Protein AF-A0A7W1BZB3-F1 (afdb_monomer_lite)

pLDDT: mean 74.87, std 19.39, range [38.53, 97.62]

Structure (mmCIF, N/CA/C/O backbone):
data_AF-A0A7W1BZB3-F1
#
_entry.id   AF-A0A7W1BZB3-F1
#
loop_
_atom_site.group_PDB
_atom_site.id
_atom_site.type_symbol
_atom_site.label_atom_id
_atom_site.label_alt_id
_atom_site.label_comp_id
_atom_site.label_asym_id
_atom_site.label_entity_id
_atom_site.label_seq_id
_atom_site.pdbx_PDB_ins_code
_atom_site.Cartn_x
_atom_site.Cartn_y
_atom_site.Cartn_z
_atom_site.occupancy
_atom_site.B_iso_or_equiv
_atom_site.auth_seq_id
_atom_site.auth_comp_id
_atom_site.auth_asym_id
_atom_site.auth_atom_id
_atom_site.pdbx_PDB_model_num
ATOM 1 N N . VAL A 1 1 ? 33.744 -2.478 -27.619 1.00 53.97 1 VAL A N 1
ATOM 2 C CA . VAL A 1 1 ? 32.629 -2.899 -26.740 1.00 53.97 1 VAL A CA 1
ATOM 3 C C . VAL A 1 1 ? 31.346 -2.553 -27.474 1.00 53.97 1 VAL A C 1
ATOM 5 O O . VAL A 1 1 ? 31.198 -1.398 -27.852 1.00 53.97 1 VAL A O 1
ATOM 8 N N . LYS A 1 2 ? 30.511 -3.540 -27.827 1.00 52.00 2 LYS A N 1
ATOM 9 C CA . LYS A 1 2 ? 29.221 -3.265 -28.475 1.00 52.00 2 LYS A CA 1
ATOM 10 C C . LYS A 1 2 ? 28.317 -2.643 -27.417 1.00 52.00 2 LYS A C 1
ATOM 12 O O . LYS A 1 2 ? 27.997 -3.303 -26.436 1.00 52.00 2 LYS A O 1
ATOM 17 N N . TRP A 1 3 ? 27.974 -1.378 -27.610 1.00 58.66 3 TRP A N 1
ATOM 18 C CA . TRP A 1 3 ? 26.880 -0.719 -26.915 1.00 58.66 3 TRP A CA 1
ATOM 19 C C . TRP A 1 3 ? 25.605 -1.474 -27.296 1.00 58.66 3 TRP A C 1
ATOM 21 O O . TRP A 1 3 ? 25.099 -1.321 -28.402 1.00 58.66 3 TRP A O 1
ATOM 31 N N . SER A 1 4 ? 25.190 -2.413 -26.449 1.00 69.69 4 SER A N 1
ATOM 32 C CA . SER A 1 4 ? 23.872 -3.029 -26.552 1.00 69.69 4 SER A CA 1
ATOM 33 C C . SER A 1 4 ? 22.880 -2.031 -25.967 1.00 69.69 4 SER A C 1
ATOM 35 O O . SER A 1 4 ? 23.115 -1.494 -24.885 1.00 69.69 4 SER A O 1
ATOM 37 N N . GLU A 1 5 ? 21.799 -1.764 -26.693 1.00 63.75 5 GLU A N 1
ATOM 38 C CA . GLU A 1 5 ? 20.708 -0.894 -26.237 1.00 63.75 5 GLU A CA 1
ATOM 39 C C . GLU A 1 5 ? 20.046 -1.428 -24.947 1.00 63.75 5 GLU A C 1
ATOM 41 O O . GLU A 1 5 ? 19.456 -0.657 -24.197 1.00 63.75 5 GLU A O 1
ATOM 46 N N . ASP A 1 6 ? 20.263 -2.708 -24.616 1.00 63.97 6 ASP A N 1
ATOM 47 C CA . ASP A 1 6 ? 19.769 -3.379 -23.407 1.00 63.97 6 ASP A CA 1
ATOM 48 C C . ASP A 1 6 ? 20.689 -3.216 -22.179 1.00 63.97 6 ASP A C 1
ATOM 50 O O . ASP A 1 6 ? 20.431 -3.790 -21.122 1.00 63.97 6 ASP A O 1
ATOM 54 N N . ALA A 1 7 ? 21.783 -2.452 -22.285 1.00 60.06 7 ALA A N 1
ATOM 55 C CA . ALA A 1 7 ? 22.755 -2.284 -21.198 1.00 60.06 7 ALA A CA 1
ATOM 56 C C . ALA A 1 7 ? 22.357 -1.224 -20.148 1.00 60.06 7 ALA A C 1
ATOM 58 O O . ALA A 1 7 ? 23.114 -0.980 -19.206 1.00 60.06 7 ALA A O 1
ATOM 59 N N . ALA A 1 8 ? 21.203 -0.569 -20.302 1.00 70.31 8 ALA A N 1
ATOM 60 C CA . ALA A 1 8 ? 20.703 0.374 -19.310 1.00 70.31 8 ALA A CA 1
ATOM 61 C C . ALA A 1 8 ? 20.127 -0.390 -18.105 1.00 70.31 8 ALA A C 1
ATOM 63 O O . ALA A 1 8 ? 19.020 -0.922 -18.166 1.00 70.31 8 ALA A O 1
ATOM 64 N N . ASP A 1 9 ? 20.877 -0.440 -17.001 1.00 75.12 9 ASP A N 1
ATOM 65 C CA . ASP A 1 9 ? 20.402 -1.020 -15.742 1.00 75.12 9 ASP A CA 1
ATOM 66 C C . ASP A 1 9 ? 19.307 -0.129 -15.132 1.00 75.12 9 ASP A C 1
ATOM 68 O O . ASP A 1 9 ? 19.568 0.913 -14.524 1.00 75.12 9 ASP A O 1
ATOM 72 N N . ILE A 1 10 ? 18.047 -0.512 -15.352 1.00 81.69 10 ILE A N 1
ATOM 73 C CA . ILE A 1 10 ? 16.889 0.172 -14.776 1.00 81.69 10 ILE A CA 1
ATOM 74 C C . ILE A 1 10 ? 16.695 -0.345 -13.352 1.00 81.69 10 ILE A C 1
ATOM 76 O O . ILE A 1 10 ? 15.939 -1.283 -13.087 1.00 81.69 10 ILE A O 1
ATOM 80 N N . THR A 1 11 ? 17.373 0.316 -12.420 1.00 84.38 11 THR A N 1
ATOM 81 C CA . THR A 1 11 ? 17.307 -0.006 -10.992 1.00 84.38 11 THR A CA 1
ATOM 82 C C . THR A 1 11 ? 16.070 0.558 -10.311 1.00 84.38 11 THR A C 1
ATOM 84 O O . THR A 1 11 ? 15.669 0.049 -9.277 1.00 84.38 11 THR A O 1
ATOM 87 N N . ASN A 1 12 ? 15.419 1.579 -10.865 1.00 89.44 12 ASN A N 1
ATOM 88 C CA . ASN A 1 12 ? 14.250 2.198 -10.245 1.00 89.44 12 ASN A CA 1
ATOM 89 C C . ASN A 1 12 ? 12.953 1.511 -10.705 1.00 89.44 12 ASN A C 1
ATOM 91 O O . ASN A 1 12 ? 12.671 1.404 -11.902 1.00 89.44 12 ASN A O 1
ATOM 95 N N . GLY A 1 13 ? 12.132 1.076 -9.745 1.00 87.50 13 GLY A N 1
ATOM 96 C CA . GLY A 1 13 ? 10.881 0.372 -10.020 1.00 87.50 13 GLY A CA 1
ATOM 97 C C . GLY A 1 13 ? 9.872 1.207 -10.813 1.00 87.50 13 GLY A C 1
ATOM 98 O O . GLY A 1 13 ? 9.267 0.701 -11.754 1.00 87.50 13 GLY A O 1
ATOM 99 N N . TYR A 1 14 ? 9.735 2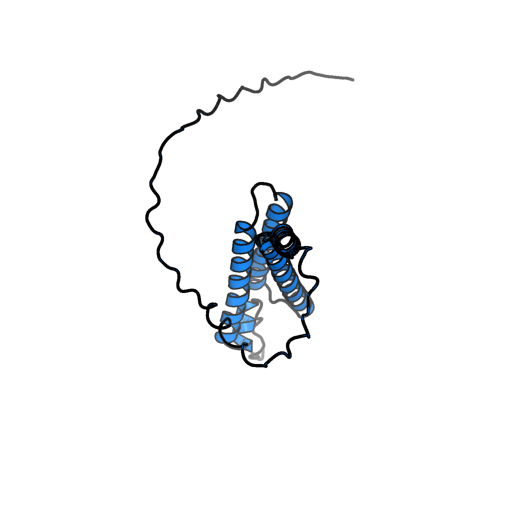.499 -10.503 1.00 90.50 14 TYR A N 1
ATOM 100 C CA . TYR A 1 14 ? 8.825 3.406 -11.216 1.00 90.50 14 TYR A CA 1
ATOM 101 C C . TYR A 1 14 ? 9.243 3.608 -12.675 1.00 90.50 14 TYR A C 1
ATOM 103 O O . TYR A 1 14 ? 8.406 3.532 -13.574 1.00 90.50 14 TYR A O 1
ATOM 111 N N . LEU A 1 15 ? 10.542 3.793 -12.921 1.00 90.44 15 LEU A N 1
ATOM 112 C CA . LEU A 1 15 ? 11.098 3.873 -14.274 1.00 90.44 15 LEU A CA 1
ATOM 113 C C . LEU A 1 15 ? 10.890 2.563 -15.042 1.00 90.44 15 LEU A C 1
ATOM 115 O O . LEU A 1 15 ? 10.523 2.604 -16.213 1.00 90.44 15 LEU A O 1
ATOM 119 N N . SER A 1 16 ? 11.028 1.409 -14.381 1.00 90.00 16 SER A N 1
ATOM 120 C CA . SER A 1 16 ? 10.747 0.113 -15.008 1.00 90.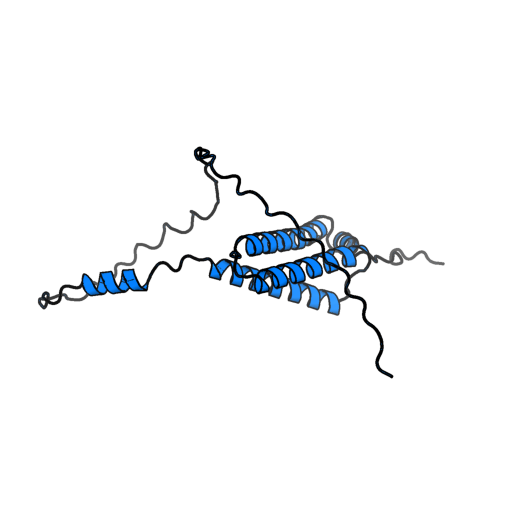00 16 SER A CA 1
ATOM 121 C C . SER A 1 16 ? 9.290 -0.008 -15.464 1.00 90.00 16 SER A C 1
ATOM 123 O O . SER A 1 16 ? 9.049 -0.545 -16.542 1.00 90.00 16 SER A O 1
ATOM 125 N N . PHE A 1 17 ? 8.321 0.501 -14.695 1.00 91.00 17 PHE A N 1
ATOM 126 C CA . PHE A 1 17 ? 6.920 0.556 -15.136 1.00 91.00 17 PHE A CA 1
ATOM 127 C C . PHE A 1 17 ? 6.719 1.532 -16.301 1.00 91.00 17 PHE A C 1
ATOM 129 O O . PHE A 1 17 ? 5.949 1.242 -17.216 1.00 91.00 17 PHE A O 1
ATOM 136 N N . GLY A 1 18 ? 7.448 2.652 -16.301 1.00 91.31 18 GLY A N 1
ATOM 137 C CA . GLY A 1 18 ? 7.464 3.609 -17.406 1.00 91.31 18 GLY A CA 1
ATOM 138 C C . GLY A 1 18 ? 7.993 3.013 -18.713 1.00 91.31 18 GLY A C 1
ATOM 139 O O . GLY A 1 18 ? 7.435 3.280 -19.771 1.00 91.31 18 GLY A O 1
ATOM 140 N N . VAL A 1 19 ? 9.022 2.167 -18.655 1.00 91.12 19 VAL A N 1
ATOM 141 C CA . VAL A 1 19 ? 9.561 1.487 -19.844 1.00 91.12 19 VAL A CA 1
ATOM 142 C C . VAL A 1 19 ? 8.650 0.347 -20.303 1.00 91.12 19 VAL A C 1
ATOM 144 O O . VAL A 1 19 ? 8.433 0.189 -21.499 1.00 91.12 19 VAL A O 1
ATOM 147 N N . LEU A 1 20 ? 8.071 -0.415 -19.369 1.00 89.56 20 LEU A N 1
ATOM 148 C CA . LEU A 1 20 ? 7.228 -1.568 -19.701 1.00 89.56 20 LEU A CA 1
ATOM 149 C C . LEU A 1 20 ? 5.863 -1.175 -20.291 1.00 89.56 20 LEU A C 1
ATOM 151 O O . LEU A 1 20 ? 5.370 -1.848 -21.190 1.00 89.56 20 LEU A O 1
ATOM 155 N N . GLY A 1 21 ? 5.230 -0.120 -19.771 1.00 90.00 21 GLY A N 1
ATOM 156 C CA . GLY A 1 21 ? 3.858 0.257 -20.138 1.00 90.00 21 GLY A CA 1
ATOM 157 C C . GLY A 1 21 ? 3.632 1.757 -20.306 1.00 90.00 21 GLY A C 1
ATOM 158 O O . GLY A 1 21 ? 2.485 2.208 -20.329 1.00 90.00 21 GLY A O 1
ATOM 159 N N . GLY A 1 22 ? 4.704 2.543 -20.405 1.00 94.31 22 GLY A N 1
ATOM 160 C CA . GLY A 1 22 ? 4.626 3.989 -20.565 1.00 94.31 22 GLY A CA 1
ATOM 161 C C . GLY A 1 22 ? 4.181 4.729 -19.302 1.00 94.31 22 GLY A C 1
ATOM 162 O O . GLY A 1 22 ? 4.030 4.176 -18.208 1.00 94.31 22 GLY A O 1
ATOM 163 N N . LEU A 1 23 ? 3.915 6.024 -19.482 1.00 94.19 23 LEU A N 1
ATOM 164 C CA . LEU A 1 23 ? 3.376 6.885 -18.428 1.00 94.19 23 LEU A CA 1
ATOM 165 C C . LEU A 1 23 ? 2.059 6.374 -17.815 1.00 94.19 23 LEU A C 1
ATOM 167 O O . LEU A 1 23 ? 1.940 6.479 -16.595 1.00 94.19 23 LEU A O 1
ATOM 171 N N . PRO A 1 24 ? 1.088 5.809 -18.567 1.00 96.12 24 PRO A N 1
ATOM 172 C CA . PRO A 1 24 ? -0.157 5.335 -17.968 1.00 96.12 24 PRO A CA 1
ATOM 173 C C . PRO A 1 24 ? 0.074 4.268 -16.895 1.00 96.12 24 PRO A C 1
ATOM 175 O O . PRO A 1 24 ? -0.437 4.412 -15.789 1.00 96.12 24 PRO A O 1
ATOM 178 N N . LEU A 1 25 ? 0.903 3.253 -17.177 1.00 93.81 25 LEU A N 1
ATOM 179 C CA . LEU A 1 25 ? 1.191 2.186 -16.216 1.00 93.81 25 LEU A CA 1
ATOM 180 C C . LEU A 1 25 ? 1.879 2.732 -14.959 1.00 93.81 25 LEU A C 1
ATOM 182 O O . LEU A 1 25 ? 1.488 2.403 -13.838 1.00 93.81 25 LEU A O 1
ATOM 186 N N . MET A 1 26 ? 2.866 3.611 -15.143 1.00 93.62 26 MET A N 1
ATOM 187 C CA . MET A 1 26 ? 3.574 4.254 -14.037 1.00 93.62 26 MET A CA 1
ATOM 188 C C . MET A 1 26 ? 2.624 5.087 -13.161 1.00 93.62 26 MET A C 1
ATOM 190 O O . MET A 1 26 ? 2.660 4.987 -11.934 1.00 93.62 26 MET A O 1
ATOM 194 N N . LEU A 1 27 ? 1.742 5.883 -13.773 1.00 96.12 27 LEU A N 1
ATOM 195 C CA . LEU A 1 27 ? 0.775 6.708 -13.048 1.00 96.12 27 LEU A CA 1
ATOM 196 C C . LEU A 1 27 ? -0.285 5.865 -12.338 1.00 96.12 27 LEU A C 1
ATOM 198 O O . LEU A 1 27 ? -0.634 6.179 -11.202 1.00 96.12 27 LEU A O 1
ATOM 202 N N . THR A 1 28 ? -0.766 4.779 -12.949 1.00 96.38 28 THR A N 1
ATOM 203 C CA . THR A 1 28 ? -1.675 3.834 -12.287 1.00 96.38 28 THR A CA 1
ATOM 204 C C . THR A 1 28 ? -1.019 3.226 -11.053 1.00 96.38 28 THR A C 1
ATOM 206 O O . THR A 1 28 ? -1.646 3.177 -9.997 1.00 96.38 28 THR A O 1
ATOM 209 N N . PHE A 1 29 ? 0.252 2.832 -11.143 1.00 93.31 29 PHE A N 1
ATOM 210 C CA . PHE A 1 29 ? 0.987 2.285 -10.006 1.00 93.31 29 PHE A CA 1
ATOM 211 C C . PHE A 1 29 ? 1.132 3.296 -8.856 1.00 93.31 29 PHE A C 1
ATOM 213 O O . PHE A 1 29 ? 0.815 2.990 -7.705 1.00 93.31 29 PHE A O 1
ATOM 220 N N . ILE A 1 30 ? 1.515 4.539 -9.165 1.00 95.38 30 ILE A N 1
ATOM 221 C CA . ILE A 1 30 ? 1.554 5.638 -8.183 1.00 95.38 30 ILE A CA 1
ATOM 222 C C . ILE A 1 30 ? 0.154 5.896 -7.599 1.00 95.38 30 ILE A C 1
ATOM 224 O O . ILE A 1 30 ? -0.001 6.132 -6.396 1.00 95.38 30 ILE A O 1
ATOM 228 N N . GLY A 1 31 ? -0.882 5.805 -8.433 1.00 97.38 31 GLY A N 1
ATOM 229 C CA . GLY A 1 31 ? -2.281 5.900 -8.034 1.00 97.38 31 GLY A CA 1
ATOM 230 C C . GLY A 1 31 ? -2.673 4.836 -7.010 1.00 97.38 31 GLY A C 1
ATOM 231 O O . GLY A 1 31 ? -3.280 5.180 -5.999 1.00 97.38 31 GLY A O 1
ATOM 232 N N . ILE A 1 32 ? -2.270 3.576 -7.204 1.00 96.25 32 ILE A N 1
ATOM 233 C CA . ILE A 1 32 ? -2.528 2.473 -6.261 1.00 96.25 32 ILE A CA 1
ATOM 234 C C . ILE A 1 32 ? -1.917 2.773 -4.888 1.00 96.25 32 ILE A C 1
ATOM 236 O O . ILE A 1 32 ? -2.602 2.653 -3.868 1.00 96.25 32 ILE A O 1
ATOM 240 N N . ILE A 1 33 ? -0.659 3.223 -4.844 1.00 95.69 33 ILE A N 1
ATOM 241 C CA . ILE A 1 33 ? 0.009 3.603 -3.588 1.00 95.69 33 ILE A CA 1
ATOM 242 C C . ILE A 1 33 ? -0.744 4.764 -2.920 1.00 95.69 33 ILE A C 1
ATOM 244 O O . ILE A 1 33 ? -1.059 4.712 -1.730 1.00 95.69 33 ILE A O 1
ATOM 248 N N . THR A 1 34 ? -1.104 5.787 -3.696 1.00 97.50 34 THR A N 1
ATOM 249 C CA . THR A 1 34 ? -1.826 6.970 -3.202 1.00 97.50 34 THR A CA 1
ATOM 250 C C . THR A 1 34 ? -3.202 6.605 -2.638 1.00 97.50 34 THR A C 1
ATOM 252 O O . THR A 1 34 ? -3.585 7.068 -1.563 1.00 97.50 34 THR A O 1
ATOM 255 N N . ILE A 1 35 ? -3.953 5.750 -3.335 1.00 97.25 35 ILE A N 1
ATOM 256 C CA . ILE A 1 35 ? -5.259 5.249 -2.894 1.00 97.25 35 ILE A CA 1
ATOM 257 C C . ILE A 1 35 ? -5.105 4.432 -1.607 1.00 97.25 35 ILE A C 1
ATOM 259 O O . ILE A 1 35 ? -5.889 4.619 -0.677 1.00 97.25 35 ILE A O 1
ATOM 263 N N . SER A 1 36 ? -4.061 3.611 -1.496 1.00 96.62 36 SER A N 1
ATOM 264 C CA . SER A 1 36 ? -3.779 2.822 -0.290 1.00 96.62 36 SER A CA 1
ATOM 265 C C . SER A 1 36 ? -3.553 3.714 0.937 1.00 96.62 36 SER A C 1
ATOM 267 O O . SER A 1 36 ? -4.179 3.498 1.975 1.00 96.62 36 SER A O 1
ATOM 269 N N . PHE A 1 37 ? -2.770 4.794 0.806 1.00 96.94 37 PHE A N 1
ATOM 270 C CA . PHE A 1 37 ? -2.628 5.794 1.875 1.00 96.94 37 PHE A CA 1
ATOM 271 C C . PHE A 1 37 ? -3.954 6.477 2.227 1.00 96.94 37 PHE A C 1
ATOM 273 O O . PHE A 1 37 ? -4.230 6.725 3.401 1.00 96.94 37 PHE A O 1
ATOM 280 N N . ARG A 1 38 ? -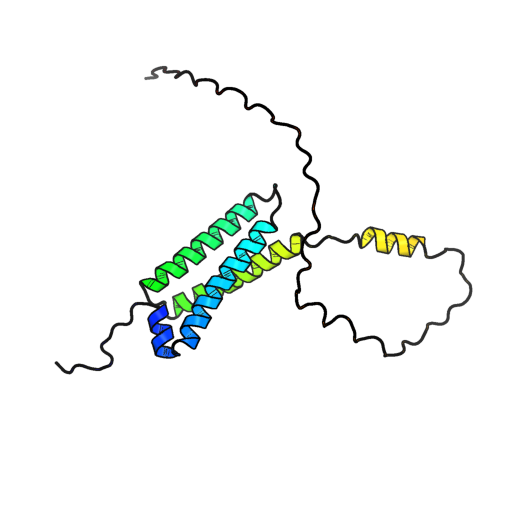4.808 6.760 1.236 1.00 96.06 38 ARG A N 1
ATOM 281 C CA . ARG A 1 38 ? -6.140 7.334 1.485 1.00 96.06 38 ARG A CA 1
ATOM 282 C C . ARG A 1 38 ? -7.038 6.378 2.265 1.00 96.06 38 ARG A C 1
ATOM 284 O O . ARG A 1 38 ? -7.733 6.832 3.171 1.00 96.06 38 ARG A O 1
ATOM 291 N N . HIS A 1 39 ? -7.037 5.087 1.937 1.00 95.25 39 HIS A N 1
ATOM 292 C CA . HIS A 1 39 ? -7.787 4.081 2.694 1.00 95.25 39 HIS A CA 1
ATOM 293 C C . HIS A 1 39 ? -7.290 3.984 4.129 1.00 95.25 39 HIS A C 1
ATOM 295 O O . HIS A 1 39 ? -8.104 4.011 5.048 1.00 95.25 39 HIS A O 1
ATOM 301 N N . LEU A 1 40 ? -5.973 3.984 4.323 1.00 96.06 40 LEU A N 1
ATOM 302 C CA . LEU A 1 40 ? -5.372 3.948 5.647 1.00 96.06 40 LEU A CA 1
ATOM 303 C C . LEU A 1 40 ? -5.740 5.184 6.483 1.00 96.06 40 LEU A C 1
ATOM 305 O O . LEU A 1 40 ? -6.126 5.061 7.640 1.00 96.06 40 LEU A O 1
ATOM 309 N N . ALA A 1 41 ? -5.702 6.376 5.882 1.00 94.50 41 ALA A N 1
ATOM 310 C CA . ALA A 1 41 ? -6.097 7.615 6.547 1.00 94.50 41 ALA A CA 1
ATOM 311 C C . ALA A 1 41 ? -7.594 7.647 6.898 1.00 94.50 41 ALA A C 1
ATOM 313 O O . ALA A 1 41 ? -7.974 8.208 7.924 1.00 94.50 41 ALA A O 1
ATOM 314 N N . ARG A 1 42 ? -8.457 7.062 6.056 1.00 93.50 42 ARG A N 1
ATOM 315 C CA . ARG A 1 42 ? -9.888 6.909 6.359 1.00 93.50 42 ARG A CA 1
ATOM 316 C C . ARG A 1 42 ? -10.105 5.923 7.498 1.00 93.50 42 ARG A C 1
ATOM 318 O O . ARG A 1 42 ? -10.809 6.272 8.434 1.00 93.50 42 ARG A O 1
ATOM 325 N N . ALA A 1 43 ? -9.457 4.760 7.445 1.00 92.94 43 ALA A N 1
ATOM 326 C CA . ALA A 1 43 ? -9.507 3.773 8.513 1.00 92.94 43 ALA A CA 1
ATOM 327 C C . ALA A 1 43 ? -9.046 4.391 9.839 1.00 92.94 43 ALA A C 1
ATOM 329 O O . ALA A 1 43 ? -9.772 4.311 10.813 1.00 92.94 43 ALA A O 1
ATOM 330 N N . TYR A 1 44 ? -7.930 5.128 9.859 1.00 93.62 44 TYR A N 1
ATOM 331 C CA . TYR A 1 44 ? -7.455 5.823 11.061 1.00 93.62 44 TYR A CA 1
ATOM 332 C C . TYR A 1 44 ? -8.488 6.791 11.659 1.00 93.62 44 TYR A C 1
ATOM 334 O O . TYR A 1 44 ? -8.629 6.869 12.873 1.00 93.62 44 TYR A O 1
ATOM 342 N N . LYS A 1 45 ? -9.222 7.530 10.816 1.00 91.50 45 LYS A N 1
ATOM 343 C CA . LYS A 1 45 ? -10.276 8.460 11.265 1.00 91.50 45 LYS A CA 1
ATOM 344 C C . LYS A 1 45 ? -11.504 7.754 11.834 1.00 91.50 45 LYS A C 1
ATOM 346 O O . LYS A 1 45 ? -12.232 8.374 12.598 1.00 91.50 45 LYS A O 1
ATOM 351 N N . CYS A 1 46 ? -11.735 6.510 11.428 1.00 90.31 46 CYS A N 1
ATOM 352 C CA . CYS A 1 46 ? -12.791 5.661 11.960 1.00 90.31 46 CYS A CA 1
ATOM 353 C C . CYS A 1 46 ? -12.443 5.106 13.347 1.00 90.31 46 CYS A C 1
ATOM 355 O O . CYS A 1 46 ? -13.337 4.643 14.026 1.00 90.31 46 CYS A O 1
ATOM 357 N N . LEU A 1 47 ? -11.185 5.142 13.798 1.00 90.31 47 LEU A N 1
ATOM 358 C CA . LEU A 1 47 ? -10.847 4.596 15.112 1.00 90.31 47 LEU A CA 1
ATOM 359 C C . LEU A 1 47 ? -11.273 5.537 16.241 1.00 90.31 47 LEU A C 1
ATOM 361 O O . LEU A 1 47 ? -10.945 6.729 16.242 1.00 90.31 47 LEU A O 1
ATOM 365 N N . GLY A 1 48 ? -11.934 4.968 17.247 1.00 85.94 48 GLY A N 1
ATOM 366 C CA . GLY A 1 48 ? -12.363 5.682 18.438 1.00 85.94 48 GLY A CA 1
ATOM 367 C C . GLY A 1 48 ? -11.205 6.070 19.364 1.00 85.94 48 GLY A C 1
ATOM 368 O O . GLY A 1 48 ? -10.030 5.742 19.168 1.00 85.94 48 GLY A O 1
ATOM 369 N N . HIS A 1 49 ? -11.532 6.774 20.450 1.00 77.06 49 HIS A N 1
ATOM 370 C CA . HIS A 1 49 ? -10.532 7.198 21.438 1.00 77.06 49 HIS A CA 1
ATOM 371 C C . HIS A 1 49 ? -9.883 6.024 22.195 1.00 77.06 49 HIS A C 1
ATOM 373 O O . HIS A 1 49 ? -8.779 6.192 22.697 1.00 77.06 49 HIS A O 1
ATOM 379 N N . PHE A 1 50 ? -10.522 4.850 22.241 1.00 74.31 50 PHE A N 1
ATOM 380 C CA . PHE A 1 50 ? -10.065 3.691 23.019 1.00 74.31 50 PHE A CA 1
ATOM 381 C C . PHE A 1 50 ? -9.315 2.622 22.196 1.00 74.31 50 PHE A C 1
ATOM 383 O O . PHE A 1 50 ? -8.773 1.680 22.774 1.00 74.31 50 PHE A O 1
ATOM 390 N N . ASP A 1 51 ? -9.203 2.785 20.874 1.00 86.12 51 ASP A N 1
ATOM 391 C CA . ASP A 1 51 ? -8.626 1.779 19.965 1.00 86.12 51 ASP A CA 1
ATOM 392 C C . ASP A 1 51 ? -7.106 1.921 19.766 1.00 86.12 51 ASP A C 1
ATOM 394 O O . ASP A 1 51 ? -6.587 1.835 18.653 1.00 86.12 51 ASP A O 1
ATOM 398 N N . GLU A 1 52 ? -6.350 2.143 20.842 1.00 90.81 52 GLU A N 1
ATOM 399 C CA . GLU A 1 52 ? -4.904 2.433 20.771 1.00 90.81 52 GLU A CA 1
ATOM 400 C C . GLU A 1 52 ? -4.089 1.342 20.054 1.00 90.81 52 GLU A C 1
ATOM 402 O O . GLU A 1 52 ? -3.156 1.642 19.306 1.00 90.81 52 GLU A O 1
ATOM 407 N N . ARG A 1 53 ? -4.470 0.067 20.215 1.00 92.69 53 ARG A N 1
ATOM 408 C CA . ARG A 1 53 ? -3.822 -1.051 19.506 1.00 92.69 53 ARG A CA 1
ATOM 409 C C . ARG A 1 53 ? -4.038 -0.977 17.998 1.00 92.69 53 ARG A C 1
ATOM 411 O O . ARG A 1 53 ? -3.086 -1.146 17.239 1.00 92.69 53 ARG A O 1
ATOM 418 N N . ASP A 1 54 ? -5.262 -0.687 17.570 1.00 93.00 54 ASP A N 1
ATOM 419 C CA . ASP A 1 54 ? -5.586 -0.618 16.149 1.00 93.00 54 ASP A CA 1
ATOM 420 C C . ASP A 1 54 ? -4.945 0.634 15.525 1.00 93.00 54 ASP A C 1
ATOM 422 O O . ASP A 1 54 ? -4.447 0.559 14.402 1.00 93.00 54 ASP A O 1
ATOM 426 N N . LYS A 1 55 ? -4.841 1.750 16.268 1.00 93.94 55 LYS A N 1
ATOM 427 C CA . LYS A 1 55 ? -4.120 2.963 15.831 1.00 93.94 55 LYS A CA 1
ATOM 428 C C . LYS A 1 55 ? -2.643 2.676 15.601 1.00 93.94 55 LYS A C 1
ATOM 430 O O . LYS A 1 55 ? -2.096 3.075 14.573 1.00 93.94 55 LYS A O 1
ATOM 435 N N . PHE A 1 56 ? -2.009 1.961 16.532 1.00 94.94 56 PHE A N 1
ATOM 436 C CA . PHE A 1 56 ? -0.619 1.541 16.390 1.00 94.94 56 PHE A CA 1
ATOM 437 C C . PHE A 1 56 ? -0.433 0.618 15.179 1.00 94.94 56 PHE A C 1
ATOM 439 O O . PHE A 1 56 ? 0.481 0.824 14.385 1.00 94.94 56 PHE A O 1
ATOM 446 N N . MET A 1 57 ? -1.342 -0.337 14.968 1.00 95.31 57 MET A N 1
ATOM 447 C CA . MET A 1 57 ? -1.289 -1.237 13.813 1.00 95.31 57 MET A CA 1
ATOM 448 C C . MET A 1 57 ? -1.447 -0.485 12.481 1.00 95.31 57 MET A C 1
ATOM 450 O O . MET A 1 57 ? -0.679 -0.709 11.546 1.00 95.31 57 MET A O 1
ATOM 454 N N . VAL A 1 58 ? -2.397 0.452 12.400 1.00 95.19 58 VAL A N 1
ATOM 455 C CA . VAL A 1 58 ? -2.582 1.338 11.239 1.00 95.19 58 VAL A CA 1
ATOM 456 C C . VAL A 1 58 ? -1.317 2.160 10.977 1.00 95.19 58 VAL A C 1
ATOM 458 O O . VAL A 1 58 ? -0.900 2.295 9.826 1.00 95.19 58 VAL A O 1
ATOM 461 N N . TRP A 1 59 ? -0.664 2.657 12.029 1.00 95.12 59 TRP A N 1
ATOM 462 C CA . TRP A 1 59 ? 0.611 3.362 11.914 1.00 95.12 59 TRP A CA 1
ATOM 463 C C . TRP A 1 59 ? 1.728 2.458 11.372 1.00 95.12 59 TRP A C 1
ATOM 465 O O . TRP A 1 59 ? 2.410 2.851 10.426 1.00 95.12 59 TRP A O 1
ATOM 475 N N . CYS A 1 60 ? 1.876 1.233 11.892 1.00 97.06 60 CYS A N 1
ATOM 476 C CA . CYS A 1 60 ? 2.856 0.259 11.400 1.00 97.06 60 CYS A CA 1
ATOM 477 C C . CYS A 1 60 ? 2.643 -0.060 9.916 1.00 97.06 60 CYS A C 1
ATOM 479 O O . CYS A 1 60 ? 3.591 -0.009 9.136 1.00 97.06 60 CYS A O 1
ATOM 481 N N . ILE A 1 61 ? 1.397 -0.319 9.507 1.00 96.88 61 ILE A N 1
ATOM 482 C CA . ILE A 1 61 ? 1.042 -0.574 8.104 1.00 96.88 61 ILE A CA 1
ATOM 483 C C . ILE A 1 61 ? 1.390 0.640 7.230 1.00 96.88 61 ILE A C 1
ATOM 485 O O . ILE A 1 61 ? 1.944 0.482 6.141 1.00 96.88 61 ILE A O 1
ATOM 489 N N . GLY A 1 62 ? 1.127 1.858 7.708 1.00 96.50 62 GLY A N 1
ATOM 490 C CA . GLY A 1 62 ? 1.489 3.089 7.003 1.00 96.50 62 GLY A CA 1
ATOM 491 C C . GLY A 1 62 ? 2.993 3.271 6.840 1.00 96.50 62 GLY A C 1
ATOM 492 O O . GLY A 1 62 ? 3.455 3.599 5.746 1.00 96.50 62 GLY A O 1
ATOM 493 N N . ALA A 1 63 ? 3.762 3.009 7.898 1.00 97.62 63 ALA A N 1
ATOM 494 C CA . ALA A 1 63 ? 5.218 3.065 7.869 1.00 97.62 63 ALA A CA 1
ATOM 495 C C . ALA A 1 63 ? 5.806 2.023 6.904 1.00 97.62 63 ALA A C 1
ATOM 497 O O . ALA A 1 63 ? 6.687 2.353 6.109 1.00 97.62 63 ALA A O 1
ATOM 498 N N . SER A 1 64 ? 5.280 0.794 6.902 1.00 97.12 64 SER A N 1
ATOM 499 C CA . SER A 1 64 ? 5.676 -0.250 5.950 1.00 97.12 64 SER A CA 1
ATOM 500 C C . SER A 1 64 ? 5.347 0.131 4.504 1.00 97.12 64 SER A C 1
ATOM 502 O O . SER A 1 64 ? 6.208 0.004 3.635 1.00 97.12 64 SER A O 1
ATOM 504 N N . LEU A 1 65 ? 4.145 0.661 4.233 1.00 96.69 65 LEU A N 1
ATOM 505 C CA . LEU A 1 65 ? 3.762 1.122 2.893 1.00 96.69 65 LEU A CA 1
ATOM 506 C C . LEU A 1 65 ? 4.688 2.243 2.397 1.00 96.69 65 LEU A C 1
ATOM 508 O O . LEU A 1 65 ? 5.115 2.227 1.243 1.00 96.69 65 LEU A O 1
ATOM 512 N N . PHE A 1 66 ? 5.036 3.188 3.272 1.00 96.69 66 PHE A N 1
ATOM 513 C CA . PHE A 1 66 ? 5.995 4.249 2.964 1.00 96.69 66 PHE A CA 1
ATOM 514 C C . PHE A 1 66 ? 7.392 3.694 2.680 1.00 96.69 66 PHE A C 1
ATOM 516 O O . PHE A 1 66 ? 8.009 4.065 1.681 1.00 96.69 66 PHE A O 1
ATOM 523 N N . GLY A 1 67 ? 7.861 2.755 3.504 1.00 96.12 67 GLY A N 1
ATOM 524 C CA . GLY A 1 67 ? 9.128 2.063 3.290 1.00 96.12 67 GLY A CA 1
ATOM 525 C C . GLY A 1 67 ? 9.186 1.381 1.925 1.00 96.12 67 GLY A C 1
ATOM 526 O O . GLY A 1 67 ? 10.166 1.554 1.201 1.00 96.12 67 GLY A O 1
ATOM 527 N N . HIS A 1 68 ? 8.121 0.685 1.522 1.00 94.56 68 HIS A N 1
ATOM 528 C CA . HIS A 1 68 ? 8.021 0.088 0.189 1.00 94.56 68 HIS A CA 1
ATOM 529 C C . HIS A 1 68 ? 8.032 1.145 -0.926 1.00 94.56 68 HIS A C 1
ATOM 531 O O . HIS A 1 68 ? 8.789 1.006 -1.887 1.00 94.56 68 HIS A O 1
ATOM 537 N N . ALA A 1 69 ? 7.256 2.224 -0.785 1.00 94.88 69 ALA A N 1
ATOM 538 C CA . ALA A 1 69 ? 7.178 3.297 -1.777 1.00 94.88 69 ALA A CA 1
ATOM 539 C C . ALA A 1 69 ? 8.541 3.965 -2.036 1.00 94.88 69 ALA A C 1
ATOM 541 O O . ALA A 1 69 ? 8.899 4.186 -3.195 1.00 94.88 69 ALA A O 1
ATOM 542 N N . VAL A 1 70 ? 9.310 4.236 -0.974 1.00 95.12 70 VAL A N 1
ATOM 543 C CA . VAL A 1 70 ? 10.668 4.798 -1.059 1.00 95.12 70 VAL A CA 1
ATOM 544 C C . VAL A 1 70 ? 11.672 3.759 -1.556 1.00 95.12 70 VAL A C 1
ATOM 546 O O . VAL A 1 70 ? 12.494 4.074 -2.412 1.00 95.12 70 VAL A O 1
ATOM 549 N N . SER A 1 71 ? 11.592 2.506 -1.094 1.00 93.06 71 SER A N 1
ATOM 550 C CA . SER A 1 71 ? 12.499 1.438 -1.551 1.00 93.06 71 SER A CA 1
ATOM 551 C C . SER A 1 71 ? 12.429 1.248 -3.064 1.00 93.06 71 SER A C 1
ATOM 553 O O . SER A 1 71 ? 13.458 1.087 -3.718 1.00 93.06 71 SER A O 1
ATOM 555 N N . MET A 1 72 ? 11.227 1.351 -3.635 1.00 90.12 72 MET A N 1
ATOM 556 C CA . MET A 1 72 ? 11.013 1.237 -5.077 1.00 90.12 72 MET A CA 1
ATOM 557 C C . MET A 1 72 ? 11.596 2.403 -5.892 1.00 90.12 72 MET A C 1
ATOM 559 O O . MET A 1 72 ? 11.754 2.276 -7.106 1.00 90.12 72 MET A O 1
ATOM 563 N N . MET A 1 73 ? 11.966 3.523 -5.255 1.00 89.69 73 MET A N 1
ATOM 564 C CA . MET A 1 73 ? 12.721 4.593 -5.920 1.00 89.69 73 MET A CA 1
ATOM 565 C C . MET A 1 73 ? 14.195 4.220 -6.139 1.00 89.69 73 MET A C 1
ATOM 567 O O . MET A 1 73 ? 14.838 4.787 -7.019 1.00 89.69 73 MET A O 1
ATOM 571 N N . SER A 1 74 ? 14.728 3.291 -5.342 1.00 87.38 74 SER A N 1
ATOM 572 C CA . SER A 1 74 ? 16.137 2.884 -5.385 1.00 87.38 74 SER A CA 1
ATOM 573 C C . SER A 1 74 ? 16.335 1.537 -6.082 1.00 87.38 74 SER A C 1
ATOM 575 O O . SER A 1 74 ? 17.311 1.350 -6.803 1.00 87.38 74 SER A O 1
ATOM 577 N N . ILE A 1 75 ? 15.408 0.597 -5.870 1.00 88.12 75 ILE A N 1
ATOM 578 C CA . ILE A 1 75 ? 15.540 -0.791 -6.320 1.00 88.12 75 ILE A CA 1
ATOM 579 C C . ILE A 1 75 ? 14.257 -1.246 -7.019 1.00 88.12 75 ILE A C 1
ATOM 581 O O . ILE A 1 75 ? 13.143 -0.978 -6.566 1.00 88.12 75 ILE A O 1
ATOM 585 N N . ARG A 1 76 ? 14.412 -2.006 -8.104 1.00 86.25 76 ARG A N 1
ATOM 586 C CA . ARG A 1 76 ? 13.324 -2.669 -8.804 1.00 86.25 76 ARG A CA 1
ATOM 587 C C . ARG A 1 76 ? 12.986 -3.940 -8.047 1.00 86.25 76 ARG A C 1
ATOM 589 O O . ARG A 1 76 ? 13.846 -4.794 -7.840 1.00 86.25 76 ARG A O 1
ATOM 596 N N . TYR A 1 77 ? 11.730 -4.077 -7.640 1.00 85.88 77 TYR A N 1
ATOM 597 C CA . TYR A 1 77 ? 11.279 -5.316 -7.022 1.00 85.88 77 TYR A CA 1
ATOM 598 C C . TYR A 1 77 ? 11.260 -6.416 -8.076 1.00 85.88 77 TYR A C 1
ATOM 600 O O . TYR A 1 77 ? 10.592 -6.309 -9.103 1.00 85.88 77 TYR A O 1
ATOM 608 N N . TYR A 1 78 ? 12.036 -7.460 -7.815 1.00 79.06 78 TYR A N 1
ATOM 609 C CA . TYR A 1 78 ? 12.030 -8.680 -8.604 1.00 79.06 78 TYR A CA 1
ATOM 610 C C . TYR A 1 78 ? 10.891 -9.585 -8.136 1.00 79.06 78 TYR A C 1
ATOM 612 O O . TYR A 1 78 ? 10.476 -9.497 -6.983 1.00 79.06 78 TYR A O 1
ATOM 620 N N . ASP A 1 79 ? 10.418 -10.439 -9.040 1.00 84.38 79 ASP A N 1
ATOM 621 C CA . ASP A 1 79 ? 9.291 -11.378 -8.924 1.00 84.38 79 ASP A CA 1
ATOM 622 C C . ASP A 1 79 ? 8.797 -11.662 -7.487 1.00 84.38 79 ASP A C 1
ATOM 624 O O . ASP A 1 79 ? 7.734 -11.194 -7.076 1.00 84.38 79 ASP A O 1
ATOM 628 N N . GLN A 1 80 ? 9.624 -12.305 -6.658 1.00 87.31 80 GLN A N 1
ATOM 629 C CA . GLN A 1 80 ? 9.268 -12.672 -5.280 1.00 87.31 80 GLN A CA 1
ATOM 630 C C . GLN A 1 80 ? 8.854 -11.474 -4.402 1.00 87.31 80 GLN A C 1
ATOM 632 O O . GLN A 1 80 ? 7.865 -11.549 -3.674 1.00 87.31 80 GLN A O 1
ATOM 637 N N . PHE A 1 81 ? 9.562 -10.344 -4.488 1.00 90.12 81 PHE A N 1
ATOM 638 C CA . PHE A 1 81 ? 9.216 -9.126 -3.748 1.00 90.12 81 PHE A CA 1
ATOM 639 C C . PHE A 1 81 ? 7.967 -8.438 -4.298 1.00 90.12 81 PHE A C 1
ATOM 641 O O . PHE A 1 81 ? 7.227 -7.825 -3.528 1.00 90.12 81 PHE A O 1
ATOM 648 N N . ALA A 1 82 ? 7.700 -8.554 -5.602 1.00 89.88 82 ALA A N 1
ATOM 649 C CA . ALA A 1 82 ? 6.471 -8.030 -6.187 1.00 89.88 82 ALA A CA 1
ATOM 650 C C . ALA A 1 82 ? 5.246 -8.774 -5.628 1.00 89.88 82 ALA A C 1
ATOM 652 O O . ALA A 1 82 ? 4.292 -8.138 -5.184 1.00 89.88 82 ALA A O 1
ATOM 653 N N . VAL A 1 83 ? 5.305 -10.108 -5.546 1.00 93.25 83 VAL A N 1
ATOM 654 C CA . VAL A 1 83 ? 4.236 -10.932 -4.954 1.00 93.25 83 VAL A CA 1
ATOM 655 C C . VAL A 1 83 ? 3.989 -10.567 -3.487 1.00 93.25 83 VAL A C 1
ATOM 657 O O . VAL A 1 83 ? 2.837 -10.393 -3.078 1.00 93.25 83 VAL A O 1
ATOM 660 N N . VAL A 1 84 ? 5.054 -10.396 -2.698 1.00 94.56 84 VAL A N 1
ATOM 661 C CA . VAL A 1 84 ? 4.945 -9.973 -1.291 1.00 94.56 84 VAL A CA 1
ATOM 662 C C . VAL A 1 84 ? 4.301 -8.591 -1.182 1.00 94.56 84 VAL A C 1
ATOM 664 O O . VAL A 1 84 ? 3.410 -8.397 -0.356 1.00 94.56 84 VAL A O 1
ATOM 667 N N . PHE A 1 85 ? 4.685 -7.646 -2.040 1.00 94.12 85 PHE A N 1
ATOM 668 C CA . PHE A 1 85 ? 4.113 -6.303 -2.042 1.00 94.12 85 PHE A CA 1
ATOM 669 C C . PHE A 1 85 ? 2.616 -6.300 -2.391 1.00 94.12 85 PHE A C 1
ATOM 671 O O . PHE A 1 85 ? 1.825 -5.667 -1.693 1.00 94.12 85 PHE A O 1
ATOM 678 N N . TYR A 1 86 ? 2.189 -7.048 -3.413 1.00 94.00 86 TYR A N 1
ATOM 679 C CA . TYR A 1 86 ? 0.764 -7.151 -3.748 1.00 94.00 86 TYR A CA 1
ATOM 680 C C . TYR A 1 86 ? -0.043 -7.854 -2.651 1.00 94.00 86 TYR A C 1
ATOM 682 O O . TYR A 1 86 ? -1.158 -7.434 -2.341 1.00 94.00 86 TYR A O 1
ATOM 690 N N . SER A 1 87 ? 0.540 -8.868 -2.007 1.00 95.94 87 SER A N 1
ATOM 691 C CA . SER A 1 87 ? -0.072 -9.535 -0.852 1.00 95.94 87 SER A CA 1
ATOM 692 C C . SER A 1 87 ? -0.229 -8.571 0.327 1.00 95.94 87 SER A C 1
ATOM 694 O O . SER A 1 87 ? -1.279 -8.531 0.965 1.00 95.94 87 SER A O 1
ATOM 696 N N . PHE A 1 88 ? 0.780 -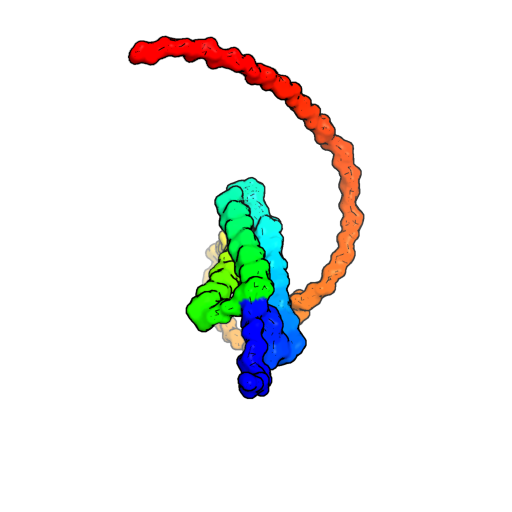7.733 0.577 1.00 96.75 88 PHE A N 1
ATOM 697 C CA . PHE A 1 88 ? 0.722 -6.677 1.583 1.00 96.75 88 PHE A CA 1
ATOM 698 C C . PHE A 1 88 ? -0.397 -5.665 1.290 1.00 96.75 88 PHE A C 1
ATOM 700 O O . PHE A 1 88 ? -1.152 -5.319 2.198 1.00 96.75 88 PHE A O 1
ATOM 707 N N . LEU A 1 89 ? -0.569 -5.240 0.032 1.00 96.50 89 LEU A N 1
ATOM 708 C CA . LEU A 1 89 ? -1.674 -4.357 -0.362 1.00 96.50 89 LEU A CA 1
ATOM 709 C C . LEU A 1 89 ? -3.050 -5.005 -0.146 1.00 96.50 89 LEU A C 1
ATOM 711 O O . LEU A 1 89 ? -3.972 -4.325 0.306 1.00 96.50 89 LEU A O 1
ATOM 715 N N . ALA A 1 90 ? -3.192 -6.305 -0.420 1.00 96.56 90 ALA A N 1
ATOM 716 C CA . ALA A 1 90 ? -4.432 -7.036 -0.162 1.00 96.56 90 ALA A CA 1
ATOM 717 C C . ALA A 1 90 ? -4.762 -7.071 1.339 1.00 96.56 90 ALA A C 1
ATOM 719 O O . ALA A 1 90 ? -5.874 -6.724 1.733 1.00 96.56 90 ALA A O 1
ATOM 720 N N . VAL A 1 91 ? -3.777 -7.397 2.184 1.00 96.50 91 VAL A N 1
ATOM 721 C CA . VAL A 1 91 ? -3.933 -7.380 3.648 1.00 96.50 91 VAL A CA 1
ATOM 722 C C . VAL A 1 91 ? -4.283 -5.979 4.148 1.00 96.50 91 VAL A C 1
ATOM 724 O O . VAL A 1 91 ? -5.195 -5.834 4.961 1.00 96.50 91 VAL A O 1
ATOM 727 N N . LEU A 1 92 ? -3.615 -4.939 3.637 1.00 97.12 92 LEU A N 1
ATOM 728 C CA . LEU A 1 92 ? -3.912 -3.544 3.965 1.00 97.12 92 LEU A CA 1
ATOM 729 C C . LEU A 1 92 ? -5.367 -3.198 3.634 1.00 97.12 92 LEU A C 1
ATOM 731 O O . LEU A 1 92 ? -6.063 -2.628 4.476 1.00 97.12 92 LEU A O 1
ATOM 735 N N . ALA A 1 93 ? -5.836 -3.552 2.436 1.00 96.12 93 ALA A N 1
ATOM 736 C CA . ALA A 1 93 ? -7.202 -3.282 2.001 1.00 96.12 93 ALA A CA 1
ATOM 737 C C . ALA A 1 93 ? -8.231 -4.009 2.880 1.00 96.12 93 ALA A C 1
ATOM 739 O O . ALA A 1 93 ? -9.165 -3.373 3.374 1.00 96.12 93 ALA A O 1
ATOM 740 N N . SER A 1 94 ? -8.026 -5.304 3.141 1.00 96.38 94 SER A N 1
ATOM 741 C CA . SER A 1 94 ? -8.897 -6.100 4.014 1.00 96.38 94 SER A CA 1
ATOM 742 C C . SER A 1 94 ? -8.930 -5.561 5.443 1.00 96.38 94 SER A C 1
ATOM 744 O O . SER A 1 94 ? -10.003 -5.446 6.033 1.00 96.38 94 SER A O 1
ATOM 746 N N . TYR A 1 95 ? -7.778 -5.173 5.993 1.00 95.56 95 TYR A N 1
ATOM 747 C CA . TYR A 1 95 ? -7.693 -4.609 7.337 1.00 95.56 95 TYR A CA 1
ATOM 748 C C . TYR A 1 95 ? -8.405 -3.254 7.430 1.00 95.56 95 TYR A C 1
ATOM 750 O O . TYR A 1 95 ? -9.205 -3.035 8.337 1.00 95.56 95 TYR A O 1
ATOM 758 N N . CYS A 1 96 ? -8.199 -2.364 6.453 1.00 94.56 96 CYS A N 1
ATOM 759 C CA . CYS A 1 96 ? -8.914 -1.087 6.400 1.00 94.56 96 CYS A CA 1
ATOM 760 C C . CYS A 1 96 ? -10.430 -1.294 6.303 1.00 94.56 96 CYS A C 1
ATOM 762 O O . CYS A 1 96 ? -11.186 -0.586 6.964 1.00 94.56 96 CYS A O 1
ATOM 764 N N . GLN A 1 97 ? -10.883 -2.257 5.496 1.00 94.19 97 GLN A N 1
ATOM 765 C CA . GLN A 1 97 ? -12.303 -2.575 5.368 1.00 94.19 97 GLN A CA 1
ATOM 766 C C . GLN A 1 97 ? -12.888 -3.097 6.681 1.00 94.19 97 GLN A C 1
ATOM 768 O O . GLN A 1 97 ? -13.954 -2.644 7.082 1.00 94.19 97 GLN A O 1
ATOM 773 N N . LEU A 1 98 ? -12.174 -3.980 7.383 1.00 93.62 98 LEU A N 1
ATOM 774 C CA . LEU A 1 98 ? -12.590 -4.484 8.691 1.00 93.62 98 LEU A CA 1
ATOM 775 C C . LEU A 1 98 ? -12.772 -3.349 9.708 1.00 93.62 98 LEU A C 1
ATOM 777 O O . LEU A 1 98 ? -13.779 -3.315 10.412 1.00 93.62 98 LEU A O 1
ATOM 781 N N . LEU A 1 99 ? -11.825 -2.409 9.760 1.00 92.94 99 LEU A N 1
ATOM 782 C CA . LEU A 1 99 ? -11.895 -1.257 10.661 1.00 92.94 99 LEU A CA 1
ATOM 783 C C . LEU A 1 99 ? -13.069 -0.334 10.323 1.00 92.94 99 LEU A C 1
ATOM 785 O O . LEU A 1 99 ? -13.793 0.088 11.215 1.00 92.94 99 LEU A O 1
ATOM 789 N N . MET A 1 100 ? -13.301 -0.059 9.039 1.00 90.56 100 MET A N 1
ATOM 790 C CA . MET A 1 100 ? -14.437 0.767 8.616 1.00 90.56 100 MET A CA 1
ATOM 791 C C . MET A 1 100 ? -15.788 0.088 8.889 1.00 90.56 100 MET A C 1
ATOM 793 O O . MET A 1 100 ? -16.753 0.775 9.206 1.00 90.56 100 MET A O 1
ATOM 797 N N . SER A 1 101 ? -15.868 -1.243 8.801 1.00 90.12 101 SER A N 1
ATOM 798 C CA . SER A 1 101 ? -17.092 -1.994 9.109 1.00 90.12 101 SER A CA 1
ATOM 799 C C . SER A 1 101 ? -17.425 -2.034 10.603 1.00 90.12 101 SER A C 1
ATOM 801 O O . SER A 1 101 ? -18.589 -2.207 10.946 1.00 90.12 101 SER A O 1
ATOM 803 N N . ARG A 1 102 ? -16.437 -1.872 11.497 1.00 84.44 102 ARG A N 1
ATOM 804 C CA . ARG A 1 102 ? -16.668 -1.810 12.953 1.00 84.44 102 ARG A CA 1
ATOM 805 C C . ARG A 1 102 ? -17.431 -0.558 13.391 1.00 84.44 102 ARG A C 1
ATOM 807 O O . ARG A 1 102 ? -18.154 -0.619 14.374 1.00 84.44 102 ARG A O 1
ATOM 814 N N . GLU A 1 103 ? -17.286 0.535 12.647 1.00 73.50 103 GLU A N 1
ATOM 815 C CA . GLU A 1 103 ? -17.974 1.809 12.895 1.00 73.50 103 GLU A CA 1
ATOM 816 C C . GLU A 1 103 ? -19.388 1.869 12.306 1.00 73.50 103 GLU A C 1
ATOM 818 O O . GLU A 1 103 ? -20.098 2.850 12.529 1.00 73.50 103 GLU A O 1
ATOM 823 N N . ALA A 1 104 ? -19.811 0.871 11.516 1.00 65.44 104 ALA A N 1
ATOM 824 C CA . ALA A 1 104 ? -21.175 0.852 11.007 1.00 65.44 104 ALA A CA 1
ATOM 825 C C . ALA A 1 104 ? -22.125 0.874 12.215 1.00 65.44 104 ALA A C 1
ATOM 827 O O . ALA A 1 104 ? -22.006 -0.014 13.067 1.00 65.44 104 ALA A O 1
ATOM 828 N N . PRO A 1 105 ? -23.035 1.867 12.323 1.00 56.00 105 PRO A N 1
ATOM 829 C CA . PRO A 1 105 ? -24.011 1.897 13.392 1.00 56.00 105 PRO A CA 1
ATOM 830 C C . PRO A 1 105 ? -24.703 0.548 13.375 1.00 56.00 105 PRO A C 1
ATOM 832 O O . PRO A 1 105 ? -25.333 0.175 12.383 1.00 56.00 105 PRO A O 1
ATOM 835 N N . GLN A 1 106 ? -24.538 -0.209 14.452 1.00 50.28 106 GLN A N 1
ATOM 836 C CA . GLN A 1 106 ? -25.404 -1.327 14.735 1.00 50.28 106 GLN A CA 1
ATOM 837 C C . GLN A 1 106 ? -26.767 -0.681 14.997 1.00 50.28 106 GLN A C 1
ATOM 839 O O . GLN A 1 106 ? -27.103 -0.386 16.140 1.00 50.28 106 GLN A O 1
ATOM 844 N N . GLU A 1 107 ? -27.497 -0.342 13.925 1.00 53.12 107 GLU A N 1
ATOM 845 C CA . GLU A 1 107 ? -28.940 -0.159 13.960 1.00 53.12 107 GLU A CA 1
ATOM 846 C C . GLU A 1 107 ? -29.454 -1.453 14.551 1.00 53.12 107 GLU A C 1
ATOM 848 O O . GLU A 1 107 ? -29.485 -2.480 13.895 1.00 53.12 107 GLU A O 1
ATOM 853 N N . ASP A 1 108 ? -29.585 -1.443 15.864 1.00 55.28 108 ASP A N 1
ATOM 854 C CA . ASP A 1 108 ? -30.649 -1.976 16.679 1.00 55.28 108 ASP A CA 1
ATOM 855 C C . ASP A 1 108 ? -31.673 -2.892 15.985 1.00 55.28 108 ASP A C 1
ATOM 857 O O . ASP A 1 108 ? -32.886 -2.745 16.129 1.00 55.28 108 ASP A O 1
ATOM 861 N N . TYR A 1 109 ? -31.190 -3.906 15.269 1.00 57.28 109 TYR A N 1
ATOM 862 C CA . TYR A 1 109 ? -31.996 -5.005 14.751 1.00 57.28 109 TYR A CA 1
ATOM 863 C C . TYR A 1 109 ? -32.701 -5.726 15.908 1.00 57.28 109 TYR A C 1
ATOM 865 O O . TYR A 1 109 ? -33.715 -6.384 15.702 1.00 57.28 109 TYR A O 1
ATOM 873 N N . THR A 1 110 ? -32.191 -5.583 17.135 1.00 57.34 110 THR A N 1
ATOM 874 C CA . THR A 1 110 ? -32.829 -6.012 18.378 1.00 57.34 110 THR A CA 1
ATOM 875 C C . THR A 1 110 ? -34.083 -5.211 18.712 1.00 57.34 110 THR A C 1
ATOM 877 O O . THR A 1 110 ? -35.119 -5.839 18.908 1.00 57.34 110 THR A O 1
ATOM 880 N N . ASN A 1 111 ? -34.057 -3.874 18.725 1.00 58.12 111 ASN A N 1
ATOM 881 C CA . ASN A 1 111 ? -35.267 -3.103 19.028 1.00 58.12 111 ASN A CA 1
ATOM 882 C C . ASN A 1 111 ? -36.256 -3.062 17.864 1.00 58.12 111 ASN A C 1
ATOM 884 O O . ASN A 1 111 ? -37.451 -3.069 18.130 1.00 58.12 111 ASN A O 1
ATOM 888 N N . GLY A 1 112 ? -35.811 -3.115 16.603 1.00 58.25 112 GLY A N 1
ATOM 889 C CA . GLY A 1 112 ? -36.721 -3.264 15.459 1.00 58.25 112 GLY A CA 1
ATOM 890 C C . GLY A 1 112 ? -37.466 -4.602 15.488 1.00 58.25 112 GLY A C 1
ATOM 891 O O . GLY A 1 112 ? -38.688 -4.640 15.429 1.00 58.25 112 GLY A O 1
ATOM 892 N N . ARG A 1 113 ? -36.747 -5.711 15.709 1.00 57.75 113 ARG A N 1
ATOM 893 C CA . ARG A 1 113 ? -37.349 -7.051 15.773 1.00 57.75 113 ARG A CA 1
ATOM 894 C C . ARG A 1 113 ? -38.198 -7.268 17.024 1.00 57.75 113 ARG A C 1
ATOM 896 O O . ARG A 1 113 ? -39.170 -8.007 16.945 1.00 57.75 113 ARG A O 1
ATOM 903 N N . LEU A 1 114 ? -37.852 -6.655 18.160 1.00 60.75 114 LEU A N 1
ATOM 904 C CA . LEU A 1 114 ? -38.682 -6.677 19.371 1.00 60.75 114 LEU A CA 1
ATOM 905 C C . LEU A 1 114 ? -39.904 -5.761 19.246 1.00 60.75 114 LEU A C 1
ATOM 907 O O . LEU A 1 114 ? -40.963 -6.135 19.736 1.00 60.75 114 LEU A O 1
ATOM 911 N N . ALA A 1 115 ? -39.795 -4.612 18.573 1.00 63.78 115 ALA A N 1
ATOM 912 C CA . ALA A 1 115 ? -40.937 -3.755 18.264 1.00 63.78 115 ALA A CA 1
ATOM 913 C C . ALA A 1 115 ? -41.889 -4.426 17.263 1.00 63.78 115 ALA A C 1
ATOM 915 O O . ALA A 1 115 ? -43.093 -4.396 17.486 1.00 63.78 115 ALA A O 1
ATOM 916 N N . ASP A 1 116 ? -41.370 -5.115 16.244 1.00 63.62 116 ASP A N 1
ATOM 917 C CA . ASP A 1 116 ? -42.173 -5.905 15.302 1.00 63.62 116 ASP A CA 1
ATOM 918 C C . ASP A 1 116 ? -42.841 -7.115 15.985 1.00 63.62 116 ASP A C 1
ATOM 920 O O . ASP A 1 116 ? -44.008 -7.400 15.723 1.00 63.62 116 ASP A O 1
ATOM 924 N N . PHE A 1 117 ? -42.155 -7.795 16.919 1.00 64.38 117 PHE A N 1
ATOM 925 C CA . PHE A 1 117 ? -42.749 -8.881 17.724 1.00 64.38 117 PHE A CA 1
ATOM 926 C C . PHE A 1 117 ? -43.755 -8.377 18.771 1.00 64.38 117 PHE A C 1
ATOM 928 O O . PHE A 1 117 ? -44.671 -9.101 19.151 1.00 64.38 117 PHE A O 1
ATOM 935 N N . ALA A 1 118 ? -43.584 -7.150 19.268 1.00 63.34 118 ALA A N 1
ATOM 936 C CA . ALA A 1 118 ? -44.513 -6.515 20.201 1.00 63.34 118 ALA A CA 1
ATOM 937 C C . ALA A 1 118 ? -45.715 -5.883 19.479 1.00 63.34 118 ALA A C 1
ATOM 939 O O . ALA A 1 118 ? -46.782 -5.752 20.075 1.00 63.34 118 ALA A O 1
ATOM 940 N N . ALA A 1 119 ? -45.558 -5.520 18.202 1.00 63.66 119 ALA A N 1
ATOM 941 C CA . ALA A 1 119 ? -46.623 -5.036 17.331 1.00 63.66 119 ALA A CA 1
ATOM 942 C C . ALA A 1 119 ? -47.447 -6.172 16.694 1.00 63.66 119 ALA A C 1
ATOM 944 O O . ALA A 1 119 ? -48.547 -5.912 16.203 1.00 63.66 119 ALA A O 1
ATOM 945 N N . SER A 1 120 ? -46.980 -7.429 16.728 1.00 60.47 120 SER A N 1
ATOM 946 C CA . SER A 1 120 ? -47.827 -8.586 16.415 1.00 60.47 120 SER A CA 1
ATOM 947 C C . SER A 1 120 ? -48.780 -8.877 17.577 1.00 60.47 120 SER A C 1
ATOM 949 O O . SER A 1 120 ? -48.461 -9.606 18.514 1.00 60.47 120 SER A O 1
ATOM 951 N N . ASP A 1 121 ? -49.951 -8.254 17.497 1.00 59.97 121 ASP A N 1
ATOM 952 C CA . ASP A 1 121 ? -51.123 -8.450 18.349 1.00 59.97 121 ASP A CA 1
ATOM 953 C C . ASP A 1 121 ? -51.419 -9.948 18.636 1.00 59.97 121 ASP A C 1
ATOM 955 O O . ASP A 1 121 ? -51.661 -10.713 17.696 1.00 59.97 121 ASP A O 1
ATOM 959 N N . PRO A 1 122 ? -51.464 -10.392 19.911 1.00 58.75 122 PRO A N 1
ATOM 960 C CA . PRO A 1 122 ? -51.818 -11.766 20.279 1.00 58.75 122 PRO A CA 1
ATOM 961 C C . PRO A 1 122 ? -53.287 -12.140 20.015 1.00 58.75 122 PRO A C 1
ATOM 963 O O . PRO A 1 122 ? -53.655 -13.297 20.209 1.00 58.75 122 PRO A O 1
ATOM 966 N N . GLN A 1 123 ? -54.155 -11.192 19.643 1.00 54.84 123 GLN A N 1
ATOM 967 C CA . GLN A 1 123 ? -55.599 -11.435 19.525 1.00 54.84 123 GLN A CA 1
ATOM 968 C C . GLN A 1 123 ? -56.083 -11.748 18.103 1.00 54.84 123 GLN A C 1
ATOM 970 O O . GLN A 1 123 ? -57.229 -12.177 17.946 1.00 54.84 123 GLN A O 1
ATOM 975 N N . ASN A 1 124 ? -55.256 -11.616 17.061 1.00 51.19 124 ASN A N 1
ATOM 976 C CA . ASN A 1 124 ? -55.721 -11.866 15.695 1.00 51.19 124 ASN A CA 1
ATOM 977 C C . ASN A 1 124 ? -55.585 -13.343 15.273 1.00 51.19 124 ASN A C 1
ATOM 979 O O . ASN A 1 124 ? -54.796 -13.706 14.404 1.00 51.19 124 ASN A O 1
ATOM 983 N N . HIS A 1 125 ? -56.396 -14.212 15.883 1.00 51.19 125 HIS A N 1
ATOM 984 C CA . HIS A 1 125 ? -56.578 -15.610 15.465 1.00 51.19 125 HIS A CA 1
ATOM 985 C C . HIS A 1 125 ? -57.553 -15.783 14.286 1.00 51.19 125 HIS A C 1
ATOM 987 O O . HIS A 1 125 ? -57.999 -16.899 14.006 1.00 51.19 125 HIS A O 1
ATOM 993 N N . HIS A 1 126 ? -57.888 -14.717 13.555 1.00 57.66 126 HIS A N 1
ATOM 994 C CA . HIS A 1 126 ? -58.811 -14.817 12.435 1.00 57.66 126 HIS A CA 1
ATOM 995 C C . HIS A 1 126 ? -58.140 -14.516 11.096 1.00 57.66 126 HIS A C 1
ATOM 997 O O . HIS A 1 126 ? -58.056 -13.388 10.634 1.00 57.66 126 HIS A O 1
ATOM 1003 N N . ASN A 1 127 ? -57.785 -15.626 10.444 1.00 58.72 127 ASN A N 1
ATOM 1004 C CA . ASN A 1 127 ? -57.882 -15.818 9.002 1.00 58.72 127 ASN A C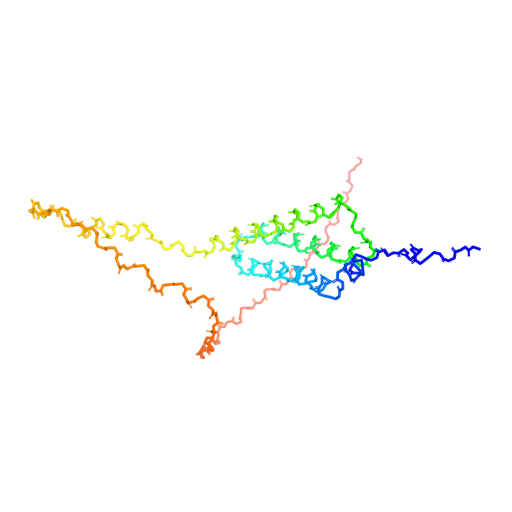A 1
ATOM 1005 C C . ASN A 1 127 ? -56.956 -14.942 8.144 1.00 58.72 127 ASN A C 1
ATOM 1007 O O . ASN A 1 127 ? -57.363 -13.907 7.625 1.00 58.72 127 ASN A O 1
ATOM 1011 N N . ILE A 1 128 ? -55.730 -15.413 7.904 1.00 48.75 128 ILE A N 1
ATOM 1012 C CA . ILE A 1 128 ? -54.885 -14.873 6.837 1.00 48.75 128 ILE A CA 1
ATOM 1013 C C . ILE A 1 128 ? -54.355 -16.040 6.005 1.00 48.75 128 ILE A C 1
ATOM 1015 O O . ILE A 1 128 ? -53.464 -16.782 6.412 1.00 48.75 128 ILE A O 1
ATOM 1019 N N . SER A 1 129 ? -54.951 -16.205 4.824 1.00 59.12 129 SER A N 1
ATOM 1020 C CA . SER A 1 129 ? -54.343 -16.951 3.721 1.00 59.12 129 SER A CA 1
ATOM 1021 C C . SER A 1 129 ? -53.069 -16.220 3.265 1.00 59.12 129 SER A C 1
ATOM 1023 O O . SER A 1 129 ? -53.058 -14.988 3.274 1.00 59.12 129 SER A O 1
ATOM 1025 N N . PRO A 1 130 ? -51.999 -16.925 2.861 1.00 60.50 130 PRO A N 1
ATOM 1026 C CA . PRO A 1 130 ? -50.736 -16.283 2.509 1.00 60.50 130 PRO A CA 1
ATOM 1027 C C . PRO A 1 130 ? -50.870 -15.432 1.230 1.00 60.50 130 PRO A C 1
ATOM 1029 O O . PRO A 1 130 ? -51.447 -15.909 0.248 1.00 60.50 130 PRO A O 1
ATOM 1032 N N . PRO A 1 131 ? -50.326 -14.199 1.193 1.00 57.31 131 PRO A N 1
ATOM 1033 C CA . PRO A 1 131 ? -50.289 -13.408 -0.027 1.00 57.31 131 PRO A CA 1
ATOM 1034 C C . PRO A 1 131 ? -49.216 -13.947 -0.983 1.00 57.31 131 PRO A C 1
ATOM 1036 O O . PRO A 1 131 ? -48.068 -14.184 -0.606 1.00 57.31 131 PRO A O 1
ATOM 1039 N N . VAL A 1 132 ? -49.608 -14.135 -2.243 1.00 66.69 132 VAL A N 1
ATOM 1040 C CA . VAL A 1 132 ? -48.717 -14.473 -3.360 1.00 66.69 132 VAL A CA 1
ATOM 1041 C C . VAL A 1 132 ? -47.837 -13.254 -3.689 1.00 66.69 132 VAL A C 1
ATOM 1043 O O . VAL A 1 132 ? -48.378 -12.159 -3.848 1.00 66.69 132 VAL A O 1
ATOM 1046 N N . PRO A 1 133 ? -46.506 -13.402 -3.819 1.00 50.34 133 PRO A N 1
ATOM 1047 C CA . PRO A 1 133 ? -45.618 -12.284 -4.120 1.00 50.34 133 PRO A CA 1
ATOM 1048 C C . PRO A 1 133 ? -45.704 -11.889 -5.601 1.00 50.34 133 PRO A C 1
ATOM 1050 O O . PRO A 1 133 ? -45.400 -12.687 -6.488 1.00 50.34 133 PRO A O 1
ATOM 1053 N N . THR A 1 134 ? -46.084 -10.640 -5.879 1.00 50.75 134 THR A N 1
ATOM 1054 C CA . THR A 1 134 ? -45.978 -10.030 -7.213 1.00 50.75 134 THR A CA 1
ATOM 1055 C C . THR A 1 134 ? -44.605 -9.379 -7.395 1.00 50.75 134 THR A C 1
ATOM 1057 O O . THR A 1 134 ? -44.152 -8.585 -6.576 1.00 50.75 134 THR A O 1
ATOM 1060 N N . SER A 1 135 ? -43.942 -9.727 -8.493 1.00 54.50 135 SER A N 1
ATOM 1061 C CA . SER A 1 135 ? -42.508 -9.607 -8.779 1.00 54.50 135 SER A CA 1
ATOM 1062 C C . SER A 1 135 ? -42.006 -8.235 -9.265 1.00 54.50 135 SER A C 1
ATOM 1064 O O . SER A 1 135 ? -41.169 -8.189 -10.164 1.00 54.50 135 SER A O 1
ATOM 1066 N N . HIS A 1 136 ? -42.482 -7.107 -8.731 1.00 51.75 136 HIS A N 1
ATOM 1067 C CA . HIS A 1 136 ? -42.188 -5.802 -9.351 1.00 51.75 136 HIS A CA 1
ATOM 1068 C C . HIS A 1 136 ? -41.816 -4.661 -8.397 1.00 51.75 136 HIS A C 1
ATOM 1070 O O . HIS A 1 136 ? -42.304 -3.563 -8.590 1.00 51.75 136 HIS A O 1
ATOM 1076 N N . GLU A 1 137 ? -40.905 -4.850 -7.439 1.00 40.97 137 GLU A N 1
ATOM 1077 C CA . GLU A 1 137 ? -40.216 -3.704 -6.808 1.00 40.97 137 GLU A CA 1
ATOM 1078 C C . GLU A 1 137 ? -38.755 -4.030 -6.469 1.00 40.97 137 GLU A C 1
ATOM 1080 O O . GLU A 1 137 ? -38.337 -4.114 -5.320 1.00 40.97 137 GLU A O 1
ATOM 1085 N N . VAL A 1 138 ? -37.940 -4.212 -7.508 1.00 47.75 138 VAL A N 1
ATOM 1086 C CA . VAL A 1 138 ? -36.478 -4.117 -7.399 1.00 47.75 138 VAL A CA 1
ATOM 1087 C C . VAL A 1 138 ? -36.008 -3.182 -8.499 1.00 47.75 138 VAL A C 1
ATOM 1089 O O . VAL A 1 138 ? -35.700 -3.644 -9.591 1.00 47.75 138 VAL A O 1
ATOM 1092 N N . SER A 1 139 ? -36.017 -1.868 -8.252 1.00 49.47 139 SER A N 1
ATOM 1093 C CA . SER A 1 139 ? -35.248 -0.867 -9.018 1.00 49.47 139 SER A CA 1
ATOM 1094 C C . SER A 1 139 ? -35.469 0.541 -8.456 1.00 49.47 139 SER A C 1
ATOM 1096 O O . SER A 1 139 ? -36.300 1.275 -8.976 1.00 49.47 139 SER A O 1
ATOM 1098 N N . ALA A 1 140 ? -34.724 0.948 -7.420 1.00 40.62 140 ALA A N 1
ATOM 1099 C CA . ALA A 1 140 ? -34.560 2.385 -7.124 1.00 40.62 140 ALA A CA 1
ATOM 1100 C C . ALA A 1 140 ? -33.373 2.763 -6.216 1.00 40.62 140 ALA A C 1
ATOM 1102 O O . ALA A 1 140 ? -33.068 3.945 -6.107 1.00 40.62 140 ALA A O 1
ATOM 1103 N N . SER A 1 141 ? -32.667 1.826 -5.572 1.00 43.19 141 SER A N 1
ATOM 1104 C CA . SER A 1 141 ? -31.631 2.174 -4.577 1.00 43.19 141 SER A CA 1
ATOM 1105 C C . SER A 1 141 ? -30.176 2.099 -5.071 1.00 43.19 141 SER A C 1
ATOM 1107 O O . SER A 1 141 ? -29.256 2.351 -4.299 1.00 43.19 141 SER A O 1
ATOM 1109 N N . VAL A 1 142 ? -29.926 1.832 -6.358 1.00 43.34 142 VAL A N 1
ATOM 1110 C CA . VAL A 1 142 ? -28.555 1.639 -6.891 1.00 43.34 142 VAL A CA 1
ATOM 1111 C C . VAL A 1 142 ? -27.879 2.939 -7.376 1.00 43.34 142 VAL A C 1
ATOM 1113 O O . VAL A 1 142 ? -26.691 2.936 -7.681 1.00 43.34 142 VAL A O 1
ATOM 1116 N N . LEU A 1 143 ? -28.562 4.092 -7.389 1.00 41.22 143 LEU A N 1
ATOM 1117 C CA . LEU A 1 143 ? -28.001 5.331 -7.969 1.00 41.22 143 LEU A CA 1
ATOM 1118 C C . LEU A 1 143 ? -27.631 6.449 -6.974 1.00 41.22 143 LEU A C 1
ATOM 1120 O O . LEU A 1 143 ? -27.113 7.478 -7.398 1.00 41.22 143 LEU A O 1
ATOM 1124 N N . ALA A 1 144 ? -27.777 6.249 -5.661 1.00 42.44 144 ALA A N 1
ATOM 1125 C CA . ALA A 1 144 ? -27.430 7.264 -4.649 1.00 42.44 144 ALA A CA 1
ATOM 1126 C C . ALA A 1 144 ? -25.959 7.220 -4.158 1.00 42.44 144 ALA A C 1
ATOM 1128 O O . ALA A 1 144 ? -25.608 7.879 -3.183 1.00 42.44 144 ALA A O 1
ATOM 1129 N N . GLY A 1 145 ? -25.084 6.446 -4.815 1.00 43.09 145 GLY A N 1
ATOM 1130 C CA . GLY A 1 145 ? -23.682 6.242 -4.410 1.00 43.09 145 GLY A CA 1
ATOM 1131 C C . GLY A 1 145 ? -22.665 7.273 -4.923 1.00 43.09 145 GLY A C 1
ATOM 1132 O O . GLY A 1 145 ? -21.482 7.173 -4.596 1.00 43.09 145 GLY A O 1
ATOM 1133 N N . TRP A 1 146 ? -23.081 8.262 -5.719 1.00 38.53 146 TRP A N 1
ATOM 1134 C CA . TRP A 1 146 ? -22.181 9.277 -6.279 1.00 38.53 146 TRP A CA 1
ATOM 1135 C C . TRP A 1 146 ? -22.261 10.570 -5.462 1.00 38.53 146 TRP A C 1
ATOM 1137 O O . TRP A 1 146 ? -23.163 11.387 -5.624 1.00 38.53 146 TRP A O 1
ATOM 1147 N N . GLY A 1 147 ? -21.314 10.720 -4.534 1.00 46.03 147 GLY A N 1
ATOM 1148 C CA . GLY A 1 147 ? -21.257 11.795 -3.548 1.00 46.03 147 GLY A CA 1
ATOM 1149 C C . GLY A 1 147 ? -21.102 13.204 -4.124 1.00 46.03 147 GLY A C 1
ATOM 1150 O O . GLY A 1 147 ? -19.986 13.690 -4.303 1.00 46.03 147 GLY A O 1
ATOM 1151 N N . PHE A 1 148 ? -22.225 13.905 -4.269 1.00 42.72 148 PHE A N 1
ATOM 1152 C CA . PHE A 1 148 ? -22.266 15.361 -4.169 1.00 42.72 148 PHE A CA 1
ATOM 1153 C C . PHE A 1 148 ? -22.526 15.755 -2.709 1.00 42.72 148 PHE A C 1
ATOM 1155 O O . PHE A 1 148 ? -23.611 15.556 -2.169 1.00 42.72 148 PHE A O 1
ATOM 1162 N N . SER A 1 149 ? -21.490 16.283 -2.056 1.00 43.19 149 SER A N 1
ATOM 1163 C CA . SER A 1 149 ? -21.541 16.782 -0.680 1.00 43.19 149 SER A CA 1
ATOM 1164 C C . SER A 1 149 ? -22.330 18.094 -0.632 1.00 43.19 149 SER A C 1
ATOM 1166 O O . SER A 1 149 ? -21.950 19.057 -1.297 1.00 43.19 149 SER A O 1
ATOM 1168 N N . GLN A 1 150 ? -23.394 18.167 0.173 1.00 47.75 150 GLN A N 1
ATOM 1169 C CA . GLN A 1 150 ? -23.964 19.462 0.559 1.00 47.75 150 GLN A CA 1
ATOM 1170 C C . GLN A 1 150 ? -22.968 20.233 1.451 1.00 47.75 150 GLN A C 1
ATOM 1172 O O . GLN A 1 150 ? -22.221 19.603 2.211 1.00 47.75 150 GLN A O 1
ATOM 1177 N N . PRO A 1 151 ? -22.913 21.576 1.366 1.00 47.75 151 PRO A N 1
ATOM 1178 C CA . PRO A 1 151 ? -22.064 22.387 2.232 1.00 47.75 151 PRO A CA 1
ATOM 1179 C C . PRO A 1 151 ? -22.620 22.443 3.669 1.00 47.75 151 PRO A C 1
ATOM 1181 O O . PRO A 1 151 ? -23.837 22.472 3.856 1.00 47.75 151 PRO A O 1
ATOM 1184 N N . PRO A 1 152 ? -21.753 22.485 4.699 1.00 54.22 152 PRO A N 1
ATOM 1185 C CA . PRO A 1 152 ? -22.187 22.476 6.090 1.00 54.22 152 PRO A CA 1
ATOM 1186 C C . PRO A 1 152 ? -22.851 23.800 6.488 1.00 54.22 152 PRO A C 1
ATOM 1188 O O . PRO A 1 152 ? -22.263 24.879 6.394 1.00 54.22 152 PRO A O 1
ATOM 1191 N N . THR A 1 153 ? -24.078 23.696 6.991 1.00 54.09 153 THR A N 1
ATOM 1192 C CA . THR A 1 153 ? -24.795 24.757 7.701 1.00 54.09 153 THR A CA 1
ATOM 1193 C C . THR A 1 153 ? -24.061 25.134 8.991 1.00 54.09 153 THR A C 1
ATOM 1195 O O . THR A 1 153 ? -23.618 24.265 9.742 1.00 54.09 153 THR A O 1
ATOM 1198 N N . GLN A 1 154 ? -23.943 26.440 9.240 1.00 53.12 154 GLN A N 1
ATOM 1199 C CA . GLN A 1 154 ? -23.233 27.051 10.366 1.00 53.12 154 GLN A CA 1
ATOM 1200 C C . GLN A 1 154 ? -23.609 26.460 11.737 1.00 53.12 154 GLN A C 1
ATOM 1202 O O . GLN A 1 154 ? -24.723 26.635 12.227 1.00 53.12 154 GLN A O 1
ATOM 1207 N N . GLY A 1 155 ? -22.627 25.833 12.390 1.00 46.09 155 GLY A N 1
ATOM 1208 C CA . GLY A 1 155 ? -22.678 25.418 13.789 1.00 46.09 155 GLY A CA 1
ATOM 1209 C C . GLY A 1 155 ? -22.094 26.489 14.712 1.00 46.09 155 GLY A C 1
ATOM 1210 O O . GLY A 1 155 ? -20.906 26.797 14.669 1.00 46.09 155 GLY A O 1
ATOM 1211 N N . ARG A 1 156 ? -22.973 27.050 15.539 1.00 44.16 156 ARG A N 1
ATOM 1212 C CA . ARG A 1 156 ? -22.783 28.066 16.582 1.00 44.16 156 ARG A CA 1
ATOM 1213 C C . ARG A 1 156 ? -21.622 27.740 17.541 1.00 44.16 156 ARG A C 1
ATOM 1215 O O . ARG A 1 156 ? -21.662 26.745 18.259 1.00 44.16 156 ARG A O 1
ATOM 1222 N N . TRP A 1 157 ? -20.624 28.622 17.594 1.00 48.81 157 TRP A N 1
ATOM 1223 C CA . TRP A 1 157 ? -19.504 28.581 18.543 1.00 48.81 157 TRP A CA 1
ATOM 1224 C C . TRP A 1 157 ? -20.016 28.863 19.968 1.00 48.81 157 TRP A C 1
ATOM 1226 O O . TRP A 1 157 ? -20.545 29.944 20.223 1.00 48.81 157 TRP A O 1
ATOM 1236 N N . ASN A 1 158 ? -19.870 27.915 20.897 1.00 48.78 158 ASN A N 1
ATOM 1237 C CA . ASN A 1 158 ? -20.107 28.145 22.324 1.00 48.78 158 ASN A CA 1
ATOM 1238 C C . ASN A 1 158 ? -18.767 28.067 23.060 1.00 48.78 158 ASN A C 1
ATOM 1240 O O . ASN A 1 158 ? -18.264 26.987 23.368 1.00 48.78 158 ASN A O 1
ATOM 1244 N N . GLY A 1 159 ? -18.154 29.229 23.275 1.00 51.19 159 GLY A N 1
ATOM 1245 C CA . GLY A 1 159 ? -16.940 29.351 24.066 1.00 51.19 159 GLY A CA 1
ATOM 1246 C C . GLY A 1 159 ? -17.271 29.224 25.546 1.00 51.19 159 GLY A C 1
ATOM 1247 O O . GLY A 1 159 ? -17.990 30.066 26.069 1.00 51.19 159 GLY A O 1
ATOM 1248 N N . SER A 1 160 ? -16.742 28.197 26.217 1.00 48.81 160 SER A N 1
ATOM 1249 C CA . SER A 1 160 ? -16.571 28.150 27.678 1.00 48.81 160 SER A CA 1
ATOM 1250 C C . SER A 1 160 ? -15.824 26.886 28.114 1.00 48.81 160 SER A C 1
ATOM 1252 O O . SER A 1 160 ? -16.426 25.820 28.202 1.00 48.81 160 SER A O 1
ATOM 1254 N N . ARG A 1 161 ? -14.534 27.050 28.441 1.00 49.03 161 ARG A N 1
ATOM 1255 C CA . ARG A 1 161 ? -13.774 26.453 29.570 1.00 49.03 161 ARG A CA 1
ATOM 1256 C C . ARG A 1 161 ? -12.324 26.181 29.175 1.00 49.03 161 ARG A C 1
ATOM 1258 O O . ARG A 1 161 ? -11.950 25.092 28.756 1.00 49.03 161 ARG A O 1
ATOM 1265 N N . LEU A 1 162 ? -11.500 27.199 29.400 1.00 50.09 162 LEU A N 1
ATOM 1266 C CA . LEU A 1 162 ? -10.076 27.033 29.655 1.00 50.09 162 LEU A CA 1
ATOM 1267 C C . LEU A 1 162 ? -9.937 26.317 31.006 1.00 50.09 162 LEU A C 1
ATOM 1269 O O . LEU A 1 162 ? -10.151 26.922 32.055 1.00 50.09 162 LEU A O 1
ATOM 1273 N N . VAL A 1 163 ? -9.639 25.019 30.984 1.00 60.59 163 VAL A N 1
ATOM 1274 C CA . VAL A 1 163 ? -9.224 24.284 32.183 1.00 60.59 163 VAL A CA 1
ATOM 1275 C C . VAL A 1 163 ? -7.717 24.460 32.323 1.00 60.59 163 VAL A C 1
ATOM 1277 O O . VAL A 1 163 ? -6.942 24.069 31.451 1.00 60.59 163 VAL A O 1
ATOM 1280 N N . ALA A 1 164 ? -7.326 25.125 33.406 1.00 52.25 164 ALA A N 1
ATOM 1281 C CA . ALA A 1 164 ? -5.949 25.432 33.746 1.00 52.25 164 ALA A CA 1
ATOM 1282 C C . ALA A 1 164 ? -5.110 24.156 33.936 1.00 52.25 164 ALA A C 1
ATOM 1284 O O . ALA A 1 164 ? -5.516 23.203 34.600 1.00 52.25 164 ALA A O 1
ATOM 1285 N N . LYS A 1 165 ? -3.914 24.175 33.349 1.00 60.53 165 LYS A N 1
ATOM 1286 C CA . LYS A 1 165 ? -2.875 23.148 33.441 1.00 60.53 165 LYS A CA 1
ATOM 1287 C C . LYS A 1 165 ? -2.230 23.196 34.842 1.00 60.53 165 LYS A C 1
ATOM 1289 O O . LYS A 1 165 ? -1.780 24.275 35.229 1.00 60.53 165 LYS A O 1
ATOM 1294 N N . PRO A 1 166 ? -2.155 22.093 35.610 1.00 68.62 166 PRO A N 1
ATOM 1295 C CA . PRO A 1 166 ? -1.470 22.095 36.903 1.00 68.62 166 PRO A CA 1
ATOM 1296 C C . PRO A 1 166 ? 0.063 22.187 36.735 1.00 68.62 166 PRO A C 1
ATOM 1298 O O . PRO A 1 166 ? 0.602 21.685 35.743 1.00 68.62 166 PRO A O 1
ATOM 1301 N N . PRO A 1 167 ? 0.780 22.827 37.681 1.00 68.19 167 PRO A N 1
ATOM 1302 C CA . PRO A 1 167 ? 2.224 23.024 37.599 1.00 68.19 167 PRO A CA 1
ATOM 1303 C C . PRO A 1 167 ? 3.003 21.716 37.805 1.00 68.19 167 PRO A C 1
ATOM 1305 O O . PRO A 1 167 ? 2.684 20.900 38.671 1.00 68.19 167 PRO A O 1
ATOM 1308 N N . LEU A 1 168 ? 4.048 21.542 36.992 1.00 65.25 168 LEU A N 1
ATOM 1309 C CA . LEU 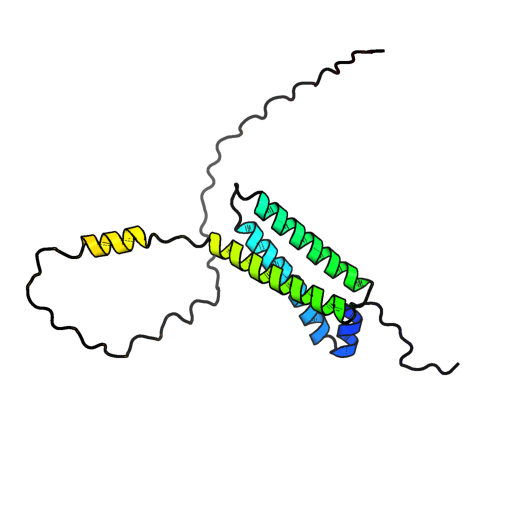A 1 168 ? 4.991 20.426 37.040 1.00 65.25 168 LEU A CA 1
ATOM 1310 C C . LEU A 1 168 ? 5.757 20.427 38.370 1.00 65.25 168 LEU A C 1
ATOM 1312 O O . LEU A 1 168 ? 6.344 21.433 38.764 1.00 65.25 168 LEU A O 1
ATOM 1316 N N . ARG A 1 169 ? 5.755 19.277 39.047 1.00 67.12 169 ARG A N 1
ATOM 1317 C CA . ARG A 1 169 ? 6.511 19.027 40.278 1.00 67.12 169 ARG A CA 1
ATOM 1318 C C . ARG A 1 169 ? 7.963 18.664 39.898 1.00 67.12 169 ARG A C 1
ATOM 1320 O O . ARG A 1 169 ? 8.133 17.792 39.047 1.00 67.12 169 ARG A O 1
ATOM 1327 N N . PRO A 1 170 ? 9.000 19.297 40.476 1.00 64.00 170 PRO A N 1
ATOM 1328 C CA . PRO A 1 170 ? 10.389 18.936 40.200 1.00 64.00 170 PRO A CA 1
ATOM 1329 C C . PRO A 1 170 ? 10.711 17.557 40.791 1.00 64.00 170 PRO A C 1
ATOM 1331 O O . PRO A 1 170 ? 10.398 17.282 41.950 1.00 64.00 170 PRO A O 1
ATOM 1334 N N . LEU A 1 171 ? 11.319 16.688 39.981 1.00 65.38 171 LEU A N 1
ATOM 1335 C CA . LEU A 1 171 ? 11.855 15.405 40.426 1.00 65.38 171 LEU A CA 1
ATOM 1336 C C . LEU A 1 171 ? 13.145 15.673 41.201 1.00 65.38 171 LEU A C 1
ATOM 1338 O O . LEU A 1 171 ? 14.154 16.071 40.627 1.00 65.38 171 LEU A O 1
ATOM 1342 N N . THR A 1 172 ? 13.090 15.486 42.515 1.00 64.75 172 THR A N 1
ATOM 1343 C CA . THR A 1 172 ? 14.274 15.441 43.367 1.00 64.75 172 THR A CA 1
ATOM 1344 C C . THR A 1 172 ? 15.052 14.166 43.070 1.00 64.75 172 THR A C 1
ATOM 1346 O O . THR A 1 172 ? 14.553 13.055 43.246 1.00 64.75 172 THR A O 1
ATOM 1349 N N . GLU A 1 173 ? 16.276 14.366 42.609 1.00 60.19 173 GLU A N 1
ATOM 1350 C CA . GLU A 1 173 ? 17.325 13.381 42.395 1.00 60.19 173 GLU A CA 1
ATOM 1351 C C . GLU A 1 173 ? 17.709 12.728 43.735 1.00 60.19 173 GLU A C 1
ATOM 1353 O O . GLU A 1 173 ? 18.295 13.361 44.612 1.00 60.19 173 GLU A O 1
ATOM 1358 N N . SER A 1 174 ? 17.323 11.463 43.917 1.00 63.06 174 SER A N 1
ATOM 1359 C CA . SER A 1 174 ? 17.669 10.649 45.086 1.00 63.06 174 SER A CA 1
ATOM 1360 C C . SER A 1 174 ? 18.811 9.706 44.725 1.00 63.06 174 SER A C 1
ATOM 1362 O O . SER A 1 174 ? 18.611 8.585 44.261 1.00 63.06 174 SER A O 1
ATOM 1364 N N . ARG A 1 175 ? 20.016 10.214 44.957 1.00 61.66 175 ARG A N 1
ATOM 1365 C CA . ARG A 1 175 ? 21.293 9.509 45.043 1.00 61.66 175 ARG A CA 1
ATOM 1366 C C . ARG A 1 175 ? 21.376 8.744 46.374 1.00 61.66 175 ARG A C 1
ATOM 1368 O O . ARG A 1 175 ? 21.311 9.373 47.422 1.00 61.66 175 ARG A O 1
ATOM 1375 N N . SER A 1 176 ? 21.582 7.428 46.330 1.00 63.94 176 SER A N 1
ATOM 1376 C CA . SER A 1 176 ? 22.176 6.621 47.417 1.00 63.94 176 SER A CA 1
ATOM 1377 C C . SER A 1 176 ? 22.635 5.286 46.813 1.00 63.94 176 SER A C 1
ATOM 1379 O O . SER A 1 176 ? 21.816 4.522 46.315 1.00 63.94 176 SER A O 1
ATOM 1381 N N . GLU A 1 177 ? 23.921 5.116 46.521 1.00 60.22 177 GLU A N 1
ATOM 1382 C CA . GLU A 1 177 ? 24.938 4.580 47.442 1.00 60.22 177 GLU A CA 1
ATOM 1383 C C . GLU A 1 177 ? 24.765 3.083 47.751 1.00 60.22 177 GLU A C 1
ATOM 1385 O O . GLU A 1 177 ? 23.897 2.684 48.514 1.00 60.22 177 GLU A O 1
ATOM 1390 N N . GLY A 1 178 ? 25.642 2.293 47.118 1.00 61.56 178 GLY A N 1
ATOM 1391 C CA . GLY A 1 178 ? 26.438 1.224 47.726 1.00 61.56 178 GLY A CA 1
ATOM 1392 C C . GLY A 1 178 ? 25.727 0.065 48.416 1.00 61.56 178 GLY A C 1
ATOM 1393 O O . GLY A 1 178 ? 25.278 0.214 49.543 1.00 61.56 178 GLY A O 1
ATOM 1394 N N . ILE A 1 179 ? 25.836 -1.132 47.830 1.00 60.66 179 ILE A N 1
ATOM 1395 C CA . ILE A 1 179 ? 26.076 -2.365 48.592 1.00 60.66 179 ILE A CA 1
ATOM 1396 C C . ILE A 1 179 ? 27.157 -3.177 47.862 1.00 60.66 179 ILE A C 1
ATOM 1398 O O . ILE A 1 179 ? 27.209 -3.194 46.633 1.00 60.66 179 ILE A O 1
ATOM 1402 N N . GLN A 1 180 ? 28.040 -3.709 48.704 1.00 59.97 180 GLN A N 1
ATOM 1403 C CA . GLN A 1 180 ? 29.342 -4.345 48.511 1.00 59.97 180 GLN A CA 1
ATOM 1404 C C . GLN A 1 180 ? 29.369 -5.557 47.581 1.00 59.97 180 GLN A C 1
ATOM 1406 O O . GLN A 1 180 ? 28.349 -6.276 47.508 1.00 59.97 180 GLN A O 1
#

Foldseek 3Di:
DDPDPPPPPPFAQLVVLCVVPNPVSSVVVVVLLVVLVVLLVVLLVLDDPPPVVLNVVSVVLVVVSVVVVVNNRGGHDDDVRVVVVVVSSVVSNVSSVVSNVVSPPPPPPVVVVVVVVVVPDPPPPDDDDDDDDDDDPDDDDPPPPDDDDDDDDDDDDDDDDDDDDDDDDDDDDDDDDDDD

Radius of gyration: 29.68 Å; chains: 1; bounding box: 91×46×77 Å

Sequence (180 aa):
VKWSEDAADITNGYLSFGVLGGLPLMLTFIGIITISFRHLARAYKCLGHFDERDKFMVWCIGASLFGHAVSMMSIRYYDQFAVVFYSFLAVLASYCQLLMSREAPQEDYTNGRLADFAASDPQNHHNISPPVPTSHEVSASVLAGWGFSQPPTQGRWNGSRLVAKPPLRPLTESRSEGIQ

Secondary structure (DSSP, 8-state):
----GGG-----HHHHHHHHHHHHHHHHHHHHHHHHHHHHHHHHHH--TT-HHHHHHHHHHHHHHHHHHHHHHHSPPPHHHHHHHHHHHHHHHHHHHHHHHHTS----HHHHHHHHHHHS-TT--S--PPPPPPS----SSSSTTS--PPPPP----------PPPPPPP----------

=== Feature glossary ===
A reading guide for the features in this record.

Start from the sequence.

  · This is the polypeptide sequence — one letter per residue, N-terminus first. Length ranges from a few dozen residues for small domains to over a thousand for large multi-domain proteins.

Fold it, and you get atomic coordinates and the backbone conformation that goes with them.

  · Structure coordinates are given as an mmCIF _atom_site loop: one row per atom with element, residue name, chain id, sequence number, and x/y/z position in Å. Only the four main-chain atoms per residue are included here; side chains are omitted to keep the record compact.

  · Backbone dihedral angles. Every residue except chain termini has a φ (preceding-C → N → Cα → C) and a ψ (N → Cα → C → next-N). They are reported in degrees following the IUPAC sign convention. Secondary structure is essentially a statement about which (φ, ψ) basin each residue occupies.

  · The SS8 string is DSSP's per-residue secondary-structure call. α-helix (H) means an i→i+4 H-bond ladder; β-strand (E) means the residue participates in a β-sheet; 3₁₀ (G) and π (I) are tighter and wider helices; T/S are turns/bends; '-' is loop.

  · SS3 is a coarse helix/strand/coil call (letters a/b/c) made by the P-SEA algorithm from inter-Cα distances and dihedrals. It is less detailed than DSSP but needs only Cα positions.

Summarize the fold with a handful of shape descriptors and a per-residue structural alphabet.

  · Radius of gyration (Rg) is the root-mean-square distance of Cα atoms from their centroid — a single number for overall size and compactness. A globular domain of N residues has Rg ≈ 2.2·N^0.38 Å; an extended or disordered chain has a much larger Rg. The Cα contact count is the number of residue pairs whose Cα atoms are within 8 Å and are more than four positions apart in sequence — a standard proxy for tertiary packing density. The bounding box is the smallest axis-aligned box enclosing all Cα atoms.

  · The Foldseek 3Di string encodes local tertiary geometry as a 20-letter alphabet — one character per residue — derived from the relative positions of nearby Cα atoms. Unlike the amino-acid sequence, 3Di is a direct function of the 3D structure, so two proteins with the same fold have similar 3Di strings even at low sequence identity.

  · Solvent-accessible surface area (SASA) is the area in Å² traced out by the centre of a 1.4 Å probe sphere (a water molecule) rolled over the protein's van der Waals surface (Shrake–Rupley / Lee–Richards construction). Buried residues have near-zero SASA; fully exposed residues can exceed 200 Å². The total SASA scales roughly with the number of surface residues.

Ask how reliable the model is.

  · pLDDT (predicted Local Distance Difference Test) is AlphaFold's per-residue confidence score, ranging from 0 to 100. Values above 90 indicate high confidence (typically well-packed cores); 70–90 is confident; 50–70 low confidence; below 50 usually means the region is disordered or the prediction is unreliable there. AlphaFold stores pLDDT in the mmCIF B-factor column.

  · B-factor (Debye–Waller factor) reflects atomic displacement in the crystal lattice. It is an experimental observable (units Å²), not a prediction; low values mean the atom is pinned down, high values mean it moves or is heterogeneous across the crystal.

  · Predicted Aligned Error (PAE) is an AlphaFold confidence matrix: entry (i, j) is the expected error in the position of residue j, in ångströms, when the prediction is superimposed on the true structure at residue i. Low PAE within a block of residues means that block is internally rigid and well-predicted; high PAE between two blocks means their relative placement is uncertain even if each block individually is confident.

Place it in context: what it resembles, what it is annotated as, and how it looks.

  · Nearest PDB neighbors are the top structural matches found by Foldseek when searching this structure against the entire Protein Data Bank. Each hit reports a TM-score (0 to 1; >0.5 almost always implies the same fold) and an E-value. These are *structural* homologs — they may share no detectable sequence similarity.

  · Functional annotations link the protein to curated databases. InterPro entries identify conserved domains and families by matching the sequence against member-database signatures (Pfam, PROSITE, CDD, …). Gene Ontology (GO) terms describe molecular function, biological process, and cellular component in a controlled vocabulary. CATH places the structure in a hierarchical fold classification (Class/Architecture/Topology/Homologous-superfamily). The organism is the source species.

  · Three diagnostic plots accompany the record. The Cα contact map visualizes the tertiary structure as a 2D adjacency matrix (8 Å cutoff, sequence-local contacts suppressed). The Ramachandran plot shows the distribution of backbone (φ, ψ) torsions, with points in the α and β basins reflecting secondary structure content. The PAE plot shows AlphaFold's inter-residue confidence as a color matrix.

  · Six rendered views show the 3D structure from the faces of a cube — i.e. along ±x, ±y, ±z. Rendering representation is drawn randomly per protein from cartoon (secondary-structure ribbons), sticks (backbone bonds), or molecular surface; coloring is either N→C rainbow (blue at the N-terminus through red at the C-terminus) or one color per chain.